Protein AF-A0A2G8RN08-F1 (afdb_monomer)

Radius of gyration: 40.52 Å; Cα contacts (8 Å, |Δi|>4): 72; chains: 1; bounding box: 94×125×98 Å

Mean predicted aligned error: 23.29 Å

Structure (mmCIF, N/CA/C/O backbone):
data_AF-A0A2G8RN08-F1
#
_entry.id   AF-A0A2G8RN08-F1
#
loop_
_atom_site.group_PDB
_atom_site.id
_atom_site.type_symbol
_atom_site.label_atom_id
_atom_site.label_alt_id
_atom_site.label_comp_id
_atom_site.label_asym_id
_atom_site.label_entity_id
_atom_site.label_seq_id
_atom_site.pdbx_PDB_ins_code
_atom_site.Cartn_x
_atom_site.Cartn_y
_atom_site.Cartn_z
_atom_site.occupancy
_atom_site.B_iso_or_equiv
_atom_site.auth_seq_id
_atom_site.auth_comp_id
_atom_site.auth_asym_id
_atom_site.auth_atom_id
_atom_site.pdbx_PDB_model_num
ATOM 1 N N . MET A 1 1 ? 20.471 59.115 17.472 1.00 42.19 1 MET A N 1
ATOM 2 C CA . MET A 1 1 ? 20.264 58.768 16.050 1.00 42.19 1 MET A CA 1
ATOM 3 C C . MET A 1 1 ? 20.848 57.385 15.821 1.00 42.19 1 MET A C 1
ATOM 5 O O . MET A 1 1 ? 22.058 57.252 15.730 1.00 42.19 1 MET A O 1
ATOM 9 N N . ALA A 1 2 ? 20.003 56.356 15.851 1.00 46.59 2 ALA A N 1
ATOM 10 C CA . ALA A 1 2 ? 20.397 54.998 15.498 1.00 46.59 2 ALA A CA 1
ATOM 11 C C . ALA A 1 2 ? 20.307 54.863 13.974 1.00 46.59 2 ALA A C 1
ATOM 13 O O . ALA A 1 2 ? 19.254 55.161 13.413 1.00 46.59 2 ALA A O 1
ATOM 14 N N . ASN A 1 3 ? 21.382 54.443 13.309 1.00 39.59 3 ASN A N 1
ATOM 15 C CA . ASN A 1 3 ? 21.299 54.002 11.921 1.00 39.59 3 ASN A CA 1
ATOM 16 C C . ASN A 1 3 ? 22.108 52.714 11.740 1.00 39.59 3 ASN A C 1
ATOM 18 O O . ASN A 1 3 ? 23.233 52.598 12.221 1.00 39.59 3 ASN A O 1
ATOM 22 N N . GLN A 1 4 ? 21.446 51.732 11.140 1.00 45.34 4 GLN A N 1
ATOM 23 C CA . GLN A 1 4 ? 21.811 50.319 11.085 1.00 45.34 4 GLN A CA 1
ATOM 24 C C . GLN A 1 4 ? 22.992 50.075 10.130 1.00 45.34 4 GLN A C 1
ATOM 26 O O . GLN A 1 4 ? 23.063 50.737 9.093 1.00 45.34 4 GLN A O 1
ATOM 31 N N . PRO A 1 5 ? 23.862 49.078 10.371 1.00 50.41 5 PRO A N 1
ATOM 32 C CA . PRO A 1 5 ? 24.680 48.526 9.304 1.00 50.41 5 PRO A CA 1
ATOM 33 C C . PRO A 1 5 ? 23.834 47.563 8.461 1.00 50.41 5 PRO A C 1
ATOM 35 O O . PRO A 1 5 ? 23.306 46.565 8.955 1.00 50.41 5 PRO A O 1
ATOM 38 N N . GLY A 1 6 ? 23.695 47.894 7.178 1.00 45.03 6 GLY A N 1
ATOM 39 C CA . GLY A 1 6 ? 23.038 47.062 6.180 1.00 45.03 6 GLY A CA 1
ATOM 40 C C . GLY A 1 6 ? 23.693 45.687 6.069 1.00 45.03 6 GLY A C 1
ATOM 41 O O . GLY A 1 6 ? 24.909 45.563 5.921 1.00 45.03 6 GLY A O 1
ATOM 42 N N . ALA A 1 7 ? 22.861 44.650 6.115 1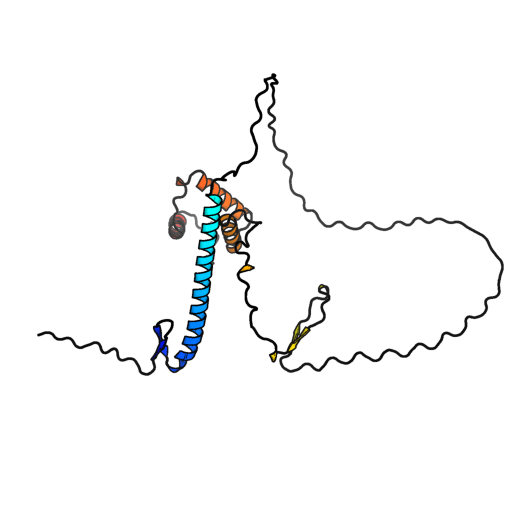.00 41.53 7 ALA A N 1
ATOM 43 C CA . ALA A 1 7 ? 23.238 43.286 5.790 1.00 41.53 7 ALA A CA 1
ATOM 44 C C . ALA A 1 7 ? 23.506 43.172 4.279 1.00 41.53 7 ALA A C 1
ATOM 46 O O . ALA A 1 7 ? 22.625 42.817 3.496 1.00 41.53 7 ALA A O 1
ATOM 47 N N . SER A 1 8 ? 24.736 43.480 3.866 1.00 46.12 8 SER A N 1
ATOM 48 C CA . SER A 1 8 ? 25.270 43.037 2.579 1.00 46.12 8 SER A CA 1
ATOM 49 C C . SER A 1 8 ? 25.430 41.522 2.628 1.00 46.12 8 SER A C 1
ATOM 51 O O . SER A 1 8 ? 26.376 40.996 3.211 1.00 46.12 8 SER A O 1
ATOM 53 N N . THR A 1 9 ? 24.483 40.812 2.022 1.00 52.16 9 THR A N 1
ATOM 54 C CA . THR A 1 9 ? 24.640 39.400 1.679 1.00 52.16 9 THR A CA 1
ATOM 55 C C . THR A 1 9 ? 25.731 39.305 0.615 1.00 52.16 9 THR A C 1
ATOM 57 O O . THR A 1 9 ? 25.503 39.552 -0.567 1.00 52.16 9 THR A O 1
ATOM 60 N N . ALA A 1 10 ? 26.957 39.013 1.049 1.00 49.69 10 ALA A N 1
ATOM 61 C CA . ALA A 1 10 ? 28.047 38.661 0.155 1.00 49.69 10 ALA A CA 1
ATOM 62 C C . ALA A 1 10 ? 27.650 37.375 -0.583 1.00 49.69 10 ALA A C 1
ATOM 64 O O . ALA A 1 10 ? 27.623 36.291 -0.007 1.00 49.69 10 ALA A O 1
ATOM 65 N N . VAL A 1 11 ? 27.256 37.513 -1.848 1.00 56.72 11 VAL A N 1
ATOM 66 C CA . VAL A 1 11 ? 27.014 36.378 -2.736 1.00 56.72 11 VAL A CA 1
ATOM 67 C C . VAL A 1 11 ? 28.386 35.839 -3.118 1.00 56.72 11 VAL A C 1
ATOM 69 O O . VAL A 1 11 ? 29.112 36.487 -3.872 1.00 56.72 11 VAL A O 1
ATOM 72 N N . ASP A 1 12 ? 28.763 34.686 -2.565 1.00 57.91 12 ASP A N 1
ATOM 73 C CA . ASP A 1 12 ? 29.991 33.987 -2.946 1.00 57.91 12 ASP A CA 1
ATOM 74 C C . ASP A 1 12 ? 30.069 33.861 -4.481 1.00 57.91 12 ASP A C 1
ATOM 76 O O . ASP A 1 12 ? 29.123 33.362 -5.103 1.00 57.91 12 ASP A O 1
ATOM 80 N N . PRO A 1 13 ? 31.181 34.267 -5.127 1.00 65.19 13 PRO A N 1
ATOM 81 C CA . PRO A 1 13 ? 31.290 34.320 -6.589 1.00 65.19 13 PRO A CA 1
ATOM 82 C C . PRO A 1 13 ? 31.187 32.940 -7.267 1.00 65.19 13 PRO A C 1
ATOM 84 O O . PRO A 1 13 ? 31.039 32.856 -8.491 1.00 65.19 13 PRO A O 1
ATOM 87 N N . GLU A 1 14 ? 31.232 31.856 -6.485 1.00 78.94 14 GLU A N 1
ATOM 88 C CA . GLU A 1 14 ? 31.099 30.472 -6.942 1.00 78.94 14 GLU A CA 1
ATOM 89 C C . GLU A 1 14 ? 29.642 29.972 -6.982 1.00 78.94 14 GLU A C 1
ATOM 91 O O . GLU A 1 14 ? 29.370 28.957 -7.625 1.00 78.94 14 GLU A O 1
ATOM 96 N N . MET A 1 15 ? 28.683 30.662 -6.357 1.00 82.12 15 MET A N 1
ATOM 97 C CA . MET A 1 15 ? 27.275 30.249 -6.326 1.00 82.12 15 MET A CA 1
ATOM 98 C C . MET A 1 15 ? 26.439 31.044 -7.338 1.00 82.12 15 MET A C 1
ATOM 100 O O . MET A 1 15 ? 26.660 32.225 -7.597 1.00 82.12 15 MET A O 1
ATOM 104 N N . ALA A 1 16 ? 25.472 30.378 -7.957 1.00 87.12 16 ALA A N 1
ATOM 105 C CA . ALA A 1 16 ? 24.508 30.959 -8.876 1.00 87.12 16 ALA A CA 1
ATOM 106 C C . ALA A 1 16 ? 23.105 30.435 -8.555 1.00 87.12 16 ALA A C 1
ATOM 108 O O . ALA A 1 16 ? 22.938 29.331 -8.038 1.00 87.12 16 ALA A O 1
ATOM 109 N N . GLN A 1 17 ? 22.081 31.233 -8.832 1.00 92.69 17 GLN A N 1
ATOM 110 C CA . GLN A 1 17 ? 20.705 30.886 -8.497 1.00 92.69 17 GLN A CA 1
ATOM 111 C C . GLN A 1 17 ? 20.003 30.216 -9.681 1.00 92.69 17 GLN A C 1
ATOM 113 O O . GLN A 1 17 ? 20.051 30.715 -10.800 1.00 92.69 17 GLN A O 1
ATOM 118 N N . CYS A 1 18 ? 19.322 29.097 -9.432 1.00 92.69 18 CYS A N 1
ATOM 119 C CA . CYS A 1 18 ? 18.515 28.407 -10.439 1.00 92.69 18 CYS A CA 1
ATOM 120 C C . CYS A 1 18 ? 17.227 29.180 -10.762 1.00 92.69 18 CYS A C 1
ATOM 122 O O . CYS A 1 18 ? 16.440 29.462 -9.858 1.00 92.69 18 CYS A O 1
ATOM 124 N N . GLY A 1 19 ? 16.945 29.429 -12.045 1.00 88.38 19 GLY A N 1
ATOM 125 C CA . GLY A 1 19 ? 15.728 30.137 -12.473 1.00 88.38 19 GLY A CA 1
ATOM 126 C C . GLY A 1 19 ? 14.406 29.384 -12.247 1.00 88.38 19 GLY A C 1
ATOM 127 O O . GLY A 1 19 ? 13.347 30.001 -12.261 1.00 88.38 19 GLY A O 1
ATOM 128 N N . VAL A 1 20 ? 14.449 28.064 -12.019 1.00 88.44 20 VAL A N 1
ATOM 129 C CA . VAL A 1 20 ? 13.246 27.219 -11.858 1.00 88.44 20 VAL A CA 1
ATOM 130 C C . VAL A 1 20 ? 12.857 27.049 -10.390 1.00 88.44 20 VAL A C 1
ATOM 132 O O . VAL A 1 20 ? 11.715 27.291 -10.026 1.00 88.44 20 VAL A O 1
ATOM 135 N N . CYS A 1 21 ? 13.800 26.655 -9.527 1.00 90.50 21 CYS A N 1
ATOM 136 C CA . CYS A 1 21 ? 13.517 26.386 -8.109 1.00 90.50 21 CYS A CA 1
ATOM 137 C C . CYS A 1 21 ? 14.111 27.419 -7.143 1.00 90.50 21 CYS A C 1
ATOM 139 O O . CYS A 1 21 ? 14.032 27.226 -5.932 1.00 90.50 21 CYS A O 1
ATOM 141 N N . ARG A 1 22 ? 14.748 28.481 -7.659 1.00 90.06 22 ARG A N 1
ATOM 142 C CA . ARG A 1 22 ? 15.362 29.587 -6.898 1.00 90.06 22 ARG A CA 1
ATOM 143 C C . ARG A 1 22 ? 16.423 29.185 -5.863 1.00 90.06 22 ARG A C 1
ATOM 145 O O . ARG A 1 22 ? 16.859 30.036 -5.090 1.00 90.06 22 ARG A O 1
ATOM 152 N N . ARG A 1 23 ? 16.885 27.930 -5.859 1.00 88.50 23 ARG A N 1
ATOM 153 C CA . ARG A 1 23 ? 17.970 27.457 -4.984 1.00 88.50 23 ARG A CA 1
ATOM 154 C C . ARG A 1 23 ? 19.331 27.958 -5.461 1.00 88.50 23 ARG A C 1
ATOM 156 O O . ARG A 1 23 ? 19.557 28.084 -6.666 1.00 88.50 23 ARG A O 1
ATOM 163 N N . GLN A 1 24 ? 20.230 28.212 -4.510 1.00 91.69 24 GLN A N 1
ATOM 164 C CA . GLN A 1 24 ? 21.634 28.497 -4.794 1.00 91.69 24 GLN A CA 1
ATOM 165 C C . GLN A 1 24 ? 22.371 27.194 -5.113 1.00 91.69 24 GLN A C 1
ATOM 167 O O . GLN A 1 24 ? 22.258 26.204 -4.392 1.00 91.69 24 GLN A O 1
ATOM 172 N N . VAL A 1 25 ? 23.102 27.191 -6.219 1.00 90.94 25 VAL A N 1
ATOM 173 C CA . VAL A 1 25 ? 23.837 26.042 -6.745 1.00 90.94 25 VAL A CA 1
ATOM 174 C C . VAL A 1 25 ? 25.183 26.519 -7.264 1.00 90.94 25 VAL A C 1
ATOM 176 O O . VAL A 1 25 ? 25.295 27.623 -7.788 1.00 90.94 25 VAL A O 1
ATOM 179 N N . LYS A 1 26 ? 26.219 25.687 -7.161 1.00 91.50 26 LYS A N 1
ATOM 180 C CA . LYS A 1 26 ? 27.545 26.043 -7.683 1.00 91.50 26 LYS A CA 1
ATOM 181 C C . LYS A 1 26 ? 27.461 26.394 -9.168 1.00 91.50 26 LYS A C 1
ATOM 183 O O . LYS A 1 26 ? 26.880 25.640 -9.949 1.00 91.50 26 LYS A O 1
ATOM 188 N N . ARG A 1 27 ? 28.099 27.491 -9.580 1.00 86.06 27 ARG A N 1
ATOM 189 C CA . ARG A 1 27 ? 28.053 28.044 -10.943 1.00 86.06 27 ARG A CA 1
ATOM 190 C C . ARG A 1 27 ? 28.502 27.022 -11.997 1.00 86.06 27 ARG A C 1
ATOM 192 O O . ARG A 1 27 ? 27.848 26.894 -13.026 1.00 86.06 27 ARG A O 1
ATOM 199 N N . LYS A 1 28 ? 29.525 26.203 -11.698 1.00 88.06 28 LYS A N 1
ATOM 200 C CA . LYS A 1 28 ? 29.966 25.070 -12.547 1.00 88.06 28 LYS A CA 1
ATOM 201 C C . LYS A 1 28 ? 28.883 23.999 -12.768 1.00 88.06 28 LYS A C 1
ATOM 203 O O . LYS A 1 28 ? 28.884 23.339 -13.799 1.00 88.06 28 LYS A O 1
ATOM 208 N N . GLY A 1 29 ? 27.971 23.816 -11.812 1.00 89.06 29 GLY A N 1
ATOM 209 C CA . GLY A 1 29 ? 26.897 22.818 -11.858 1.00 89.06 29 GLY A CA 1
ATOM 210 C C . GLY A 1 29 ? 25.527 23.375 -12.250 1.00 89.06 29 GLY A C 1
ATOM 211 O O . GLY A 1 29 ? 24.588 22.592 -12.400 1.00 89.06 29 GLY A O 1
ATOM 212 N N . LEU A 1 30 ? 25.397 24.696 -12.432 1.00 89.62 30 LEU A N 1
ATOM 213 C CA . LEU A 1 30 ? 24.110 25.365 -12.631 1.00 89.62 30 LEU A CA 1
ATOM 214 C C . LEU A 1 30 ? 23.367 24.834 -13.860 1.00 89.62 30 LEU A C 1
ATOM 216 O O . LEU A 1 30 ? 22.213 24.452 -13.737 1.00 89.62 30 LEU A O 1
ATOM 220 N N . ALA A 1 31 ? 24.029 24.710 -15.012 1.00 90.31 31 ALA A N 1
ATOM 221 C CA . ALA A 1 31 ? 23.384 24.236 -16.241 1.00 90.31 31 ALA A CA 1
ATOM 222 C C . ALA A 1 31 ? 22.868 22.786 -16.130 1.00 90.31 31 ALA A C 1
ATOM 224 O O . ALA A 1 31 ? 21.815 22.443 -16.667 1.00 90.31 31 ALA A O 1
ATOM 225 N N . SER A 1 32 ? 23.599 21.922 -15.416 1.00 92.38 32 SER A N 1
ATOM 226 C CA . SER A 1 32 ? 23.166 20.544 -15.153 1.00 92.38 32 SER A CA 1
ATOM 227 C C . SER A 1 32 ? 21.978 20.518 -14.189 1.00 92.38 32 SER A C 1
ATOM 229 O O . SER A 1 32 ? 20.965 19.865 -14.456 1.00 92.38 32 SER A O 1
ATOM 231 N N . HIS A 1 33 ? 22.062 21.307 -13.113 1.00 93.88 33 HIS A N 1
ATOM 232 C CA . HIS A 1 33 ? 20.966 21.487 -12.174 1.00 93.88 33 HIS A CA 1
ATOM 233 C C . HIS A 1 33 ? 19.716 22.039 -12.866 1.00 93.88 33 HIS A C 1
ATOM 235 O O . HIS A 1 33 ? 18.639 21.503 -12.653 1.00 93.88 33 HIS A O 1
ATOM 241 N N . GLU A 1 34 ? 19.828 23.058 -13.717 1.00 92.94 34 GLU A N 1
ATOM 242 C CA . GLU A 1 34 ? 18.694 23.660 -14.419 1.00 92.94 34 GLU A CA 1
ATOM 243 C C . GLU A 1 34 ? 17.996 22.668 -15.343 1.00 92.94 34 GLU A C 1
ATOM 245 O O . GLU A 1 34 ? 16.770 22.590 -15.322 1.00 92.94 34 GLU A O 1
ATOM 250 N N . ARG A 1 35 ? 18.748 21.855 -16.095 1.00 92.06 35 ARG A N 1
ATOM 251 C CA . ARG A 1 35 ? 18.165 20.785 -16.920 1.00 92.06 35 ARG A CA 1
ATOM 252 C C . ARG A 1 35 ? 17.406 19.765 -16.072 1.00 92.06 35 ARG A C 1
ATOM 254 O O . ARG A 1 35 ? 16.251 19.460 -16.365 1.00 92.06 35 ARG A O 1
ATOM 261 N N . ALA A 1 36 ? 18.019 19.279 -14.992 1.00 92.25 36 ALA A N 1
ATOM 262 C CA . ALA A 1 36 ? 17.374 18.333 -14.082 1.00 92.25 36 ALA A CA 1
ATOM 263 C C . ALA A 1 36 ? 16.156 18.948 -13.370 1.00 92.25 36 ALA A C 1
ATOM 265 O O . ALA A 1 36 ? 15.138 18.286 -13.183 1.00 92.25 36 ALA A O 1
ATOM 266 N N . CYS A 1 37 ? 16.244 20.224 -13.002 1.00 93.56 37 CYS A N 1
ATOM 267 C CA . CYS A 1 37 ? 15.197 20.966 -12.317 1.00 93.56 37 CYS A CA 1
ATOM 268 C C . CYS A 1 37 ? 14.002 21.227 -13.240 1.00 93.56 37 CYS A C 1
ATOM 270 O O . CYS A 1 37 ? 12.874 20.969 -12.838 1.00 93.56 37 CYS A O 1
ATOM 272 N N . ARG A 1 38 ? 14.234 21.629 -14.499 1.00 93.56 38 ARG A N 1
ATOM 273 C CA . ARG A 1 38 ? 13.175 21.744 -15.518 1.00 93.56 38 ARG A CA 1
ATOM 274 C C . ARG A 1 38 ? 12.482 20.411 -15.754 1.00 93.56 38 ARG A C 1
ATOM 276 O O . ARG A 1 38 ? 11.261 20.374 -15.800 1.00 93.56 38 ARG A O 1
ATOM 283 N N . LYS A 1 39 ? 13.244 19.316 -15.849 1.00 90.75 39 LYS A N 1
ATOM 284 C CA . LYS A 1 39 ? 12.671 17.975 -16.018 1.00 90.75 39 LYS A CA 1
ATOM 285 C C . LYS A 1 39 ? 11.792 17.580 -14.829 1.00 90.75 39 LYS A C 1
ATOM 287 O O . LYS A 1 39 ? 10.688 17.097 -15.033 1.00 90.75 39 LYS A O 1
ATOM 292 N N . ARG A 1 40 ? 12.248 17.823 -13.594 1.00 87.75 40 ARG A N 1
ATOM 293 C CA . ARG A 1 40 ? 11.441 17.578 -12.385 1.00 87.75 40 ARG A CA 1
ATOM 294 C C . ARG A 1 40 ? 10.185 18.449 -12.345 1.00 87.75 40 ARG A C 1
ATOM 296 O O . ARG A 1 40 ? 9.114 17.923 -12.085 1.00 87.75 40 ARG A O 1
ATOM 303 N N . ALA A 1 41 ? 10.306 19.737 -12.661 1.00 89.44 41 ALA A N 1
ATOM 304 C CA . ALA A 1 41 ? 9.174 20.658 -12.705 1.00 89.44 41 ALA A CA 1
ATOM 305 C C . ALA A 1 41 ? 8.150 20.282 -13.790 1.00 89.44 41 ALA A C 1
ATOM 307 O O . ALA A 1 41 ? 6.954 20.425 -13.564 1.00 89.44 41 ALA A O 1
ATOM 308 N N . ALA A 1 42 ? 8.598 19.775 -14.944 1.00 88.56 42 ALA A N 1
ATOM 309 C CA . ALA A 1 42 ? 7.712 19.262 -15.987 1.00 88.56 42 ALA A CA 1
ATOM 310 C C . ALA A 1 42 ? 6.924 18.040 -15.495 1.00 88.56 42 ALA A C 1
ATOM 312 O O . ALA A 1 42 ? 5.704 18.035 -15.586 1.00 88.56 42 ALA A O 1
ATOM 313 N N . VAL A 1 43 ? 7.601 17.068 -14.871 1.00 88.44 43 VAL A N 1
ATOM 314 C CA . VAL A 1 43 ? 6.943 15.885 -14.284 1.00 88.44 43 VAL A CA 1
ATOM 315 C C . VAL A 1 43 ? 5.934 16.280 -13.204 1.00 88.44 43 VAL A C 1
ATOM 317 O O . VAL A 1 43 ? 4.837 15.737 -13.161 1.00 88.44 43 VAL A O 1
ATOM 320 N N . GLU A 1 44 ? 6.279 17.237 -12.344 1.00 83.31 44 GLU A N 1
ATOM 321 C CA . GLU A 1 44 ? 5.382 17.727 -11.293 1.00 83.31 44 GLU A CA 1
ATOM 322 C C . GLU A 1 44 ? 4.170 18.475 -11.872 1.00 83.31 44 GLU A C 1
ATOM 324 O O . GLU A 1 44 ? 3.046 18.279 -11.415 1.00 83.31 44 GLU A O 1
ATOM 329 N N . ASN A 1 45 ? 4.369 19.276 -12.924 1.00 83.44 45 ASN A N 1
ATOM 330 C CA . ASN A 1 45 ? 3.282 19.943 -13.638 1.00 83.44 45 ASN A CA 1
ATOM 331 C C . ASN A 1 45 ? 2.351 18.936 -14.330 1.00 83.44 45 ASN A C 1
ATOM 333 O O . ASN A 1 45 ? 1.131 19.079 -14.254 1.00 83.44 45 ASN A O 1
ATOM 337 N N . ASP A 1 46 ? 2.913 17.907 -14.963 1.00 83.12 46 ASP A N 1
ATOM 338 C CA . ASP A 1 46 ? 2.151 16.848 -15.624 1.00 83.12 46 ASP A CA 1
ATOM 339 C C . ASP A 1 46 ? 1.372 16.006 -14.603 1.00 83.12 46 ASP A C 1
ATOM 341 O O . ASP A 1 46 ? 0.194 15.715 -14.812 1.00 83.12 46 ASP A O 1
ATOM 345 N N . ALA A 1 47 ? 1.973 15.700 -13.448 1.00 82.69 47 ALA A N 1
ATOM 346 C CA . ALA A 1 47 ? 1.285 15.046 -12.338 1.00 82.69 47 ALA A CA 1
ATOM 347 C C . ALA A 1 47 ? 0.134 15.909 -11.791 1.00 82.69 47 ALA A C 1
ATOM 349 O O . ALA A 1 47 ? -0.967 15.402 -11.578 1.00 82.69 47 ALA A O 1
ATOM 350 N N . ALA A 1 48 ? 0.346 17.218 -11.620 1.00 87.44 48 ALA A N 1
ATOM 351 C CA . ALA A 1 48 ? -0.699 18.138 -11.176 1.00 87.44 48 ALA A CA 1
ATOM 352 C C . ALA A 1 48 ? -1.864 18.216 -12.180 1.00 87.44 48 ALA A C 1
ATOM 354 O O . ALA A 1 48 ? -3.027 18.168 -11.780 1.00 87.44 48 ALA A O 1
ATOM 355 N N . LYS A 1 49 ? -1.570 18.258 -13.486 1.00 90.56 49 LYS A N 1
ATOM 356 C CA . LYS A 1 49 ? -2.593 18.193 -14.544 1.00 90.56 49 LYS A CA 1
ATOM 357 C C . LYS A 1 49 ? -3.379 16.886 -14.504 1.00 90.56 49 LYS A C 1
ATOM 359 O O . LYS A 1 49 ? -4.590 16.910 -14.703 1.00 90.56 49 LYS A O 1
ATOM 364 N N . LEU A 1 50 ? -2.716 15.761 -14.227 1.00 83.06 50 LEU A N 1
ATOM 365 C CA . LEU A 1 50 ? -3.370 14.457 -14.118 1.00 83.06 50 LEU A CA 1
ATOM 366 C C . LEU A 1 50 ? -4.360 14.417 -12.946 1.00 83.06 50 LEU A C 1
ATOM 368 O O . LEU A 1 50 ? -5.483 13.932 -13.097 1.00 83.06 50 LEU A O 1
ATOM 372 N N . VAL A 1 51 ? -3.969 14.967 -11.795 1.00 88.81 51 VAL A N 1
ATOM 373 C CA . VAL A 1 51 ? -4.841 15.077 -10.615 1.00 88.81 51 VAL A CA 1
ATOM 374 C C . VAL A 1 51 ? -6.047 15.972 -10.910 1.00 88.81 51 VAL A C 1
ATOM 376 O O . VAL A 1 51 ? -7.179 15.587 -10.610 1.00 88.81 51 VAL A O 1
ATOM 379 N N . GLU A 1 52 ? -5.834 17.127 -11.545 1.00 89.00 52 GLU A N 1
ATOM 380 C CA . GLU A 1 52 ? -6.919 18.052 -11.894 1.00 89.00 52 GLU A CA 1
ATOM 381 C C . GLU A 1 52 ? -7.894 17.438 -12.912 1.00 89.00 52 GLU A C 1
ATOM 383 O O . GLU A 1 52 ? -9.108 17.495 -12.721 1.00 89.00 52 GLU A O 1
ATOM 388 N N . ALA A 1 53 ? -7.385 16.760 -13.946 1.00 87.62 53 ALA A N 1
ATOM 389 C CA . ALA A 1 53 ? -8.215 16.053 -14.923 1.00 87.62 53 ALA A CA 1
ATOM 390 C C . ALA A 1 53 ? -9.059 14.946 -14.268 1.00 87.62 53 ALA A C 1
ATOM 392 O O . ALA A 1 53 ? -10.251 14.815 -14.556 1.00 87.62 53 ALA A O 1
ATOM 393 N N . THR A 1 54 ? -8.463 14.199 -13.333 1.00 88.75 54 THR A N 1
ATOM 394 C CA . THR A 1 54 ? -9.161 13.162 -12.558 1.00 88.75 54 THR A CA 1
ATOM 395 C C . THR A 1 54 ? -10.294 13.771 -11.728 1.00 88.75 54 THR A C 1
ATOM 397 O O . THR A 1 54 ? -11.412 13.250 -11.705 1.00 88.75 54 THR A O 1
ATOM 400 N N . ARG A 1 55 ? -10.042 14.914 -11.078 1.00 90.44 55 ARG A N 1
ATOM 401 C CA . ARG A 1 55 ? -11.052 15.638 -10.296 1.00 90.44 55 ARG A CA 1
ATOM 402 C C . ARG A 1 55 ? -12.194 16.157 -11.172 1.00 90.44 55 ARG A C 1
ATOM 404 O O . ARG A 1 55 ? -13.356 15.978 -10.806 1.00 90.44 55 ARG A O 1
ATOM 411 N N . ALA A 1 56 ? -11.879 16.756 -12.319 1.00 88.31 56 ALA A N 1
ATOM 412 C CA . ALA A 1 56 ? -12.872 17.274 -13.255 1.00 88.31 56 ALA A CA 1
ATOM 413 C C . ALA A 1 56 ? -13.785 16.157 -13.792 1.00 88.31 56 ALA A C 1
ATOM 415 O O . ALA A 1 56 ? -15.007 16.300 -13.795 1.00 88.31 56 ALA A O 1
ATOM 416 N N . GLN A 1 57 ? -13.225 15.001 -14.164 1.00 83.88 57 GLN A N 1
ATOM 417 C CA . GLN A 1 57 ? -14.024 13.856 -14.616 1.00 83.88 57 GLN A CA 1
ATOM 418 C C . GLN A 1 57 ? -14.894 13.262 -13.500 1.00 83.88 57 GLN A C 1
ATOM 420 O O . GLN A 1 57 ? -16.056 12.922 -13.737 1.00 83.88 57 GLN A O 1
ATOM 425 N N . ALA A 1 58 ? -14.379 13.184 -12.269 1.00 88.50 58 ALA A N 1
ATOM 426 C CA . ALA A 1 58 ? -15.177 12.761 -11.120 1.00 88.50 58 ALA A CA 1
ATOM 427 C C . ALA A 1 58 ? -16.365 13.707 -10.867 1.00 88.50 58 ALA A C 1
ATOM 429 O O . ALA A 1 58 ? -17.446 13.243 -10.499 1.00 88.50 58 ALA A O 1
ATOM 430 N N . GLN A 1 59 ? -16.194 15.015 -11.095 1.00 88.88 59 GLN A N 1
ATOM 431 C CA . GLN A 1 59 ? -17.279 15.992 -11.007 1.00 88.88 59 GLN A CA 1
ATOM 432 C C . GLN A 1 59 ? -18.331 15.780 -12.104 1.00 88.88 59 GLN A C 1
ATOM 434 O O . GLN A 1 59 ? -19.508 15.660 -11.773 1.00 88.88 59 GLN A O 1
ATOM 439 N N . VAL A 1 60 ? -17.925 15.617 -13.369 1.00 89.69 60 VAL A N 1
ATOM 440 C CA . VAL A 1 60 ? -18.854 15.311 -14.478 1.00 89.69 60 VAL A CA 1
ATOM 441 C C . VAL A 1 60 ? -19.664 14.045 -14.187 1.00 89.69 60 VAL A C 1
ATOM 443 O O . VAL A 1 60 ? -20.877 14.015 -14.386 1.00 89.69 60 VAL A O 1
ATOM 446 N N . ARG A 1 61 ? -19.024 13.001 -13.647 1.00 86.19 61 ARG A N 1
ATOM 447 C CA . ARG A 1 61 ? -19.705 11.753 -13.271 1.00 86.19 61 ARG A CA 1
ATOM 448 C C . ARG A 1 61 ? -20.708 11.955 -12.130 1.00 86.19 61 ARG A C 1
ATOM 450 O O . ARG A 1 61 ? -21.787 11.368 -12.166 1.00 86.19 61 ARG A O 1
ATOM 457 N N . ARG A 1 62 ? -20.382 12.787 -11.133 1.00 86.56 62 ARG A N 1
ATOM 458 C CA . ARG A 1 62 ? -21.316 13.155 -10.052 1.00 86.56 62 ARG A CA 1
ATOM 459 C C . ARG A 1 62 ? -22.509 13.947 -10.584 1.00 86.56 62 ARG A C 1
ATOM 461 O O . ARG A 1 62 ? -23.634 13.647 -10.205 1.00 86.56 62 ARG A O 1
ATOM 468 N N . GLU A 1 63 ? -22.279 14.903 -11.479 1.00 83.81 63 GLU A N 1
ATOM 469 C CA . GLU A 1 63 ? -23.336 15.703 -12.108 1.00 83.81 63 GLU A CA 1
ATOM 470 C C . GLU A 1 63 ? -24.242 14.848 -13.007 1.00 83.81 63 GLU A C 1
ATOM 472 O O . GLU A 1 63 ? -25.460 14.992 -12.956 1.00 83.81 63 GLU A O 1
ATOM 477 N N . ALA A 1 64 ? -23.683 13.896 -13.760 1.00 80.44 64 ALA A N 1
ATOM 478 C CA . ALA A 1 64 ? -24.458 12.943 -14.557 1.00 80.44 64 ALA A CA 1
ATOM 479 C C . ALA A 1 64 ? -25.337 12.023 -13.689 1.00 80.44 64 ALA A C 1
ATOM 481 O O . ALA A 1 64 ? -26.459 11.707 -14.072 1.00 80.44 64 ALA A O 1
ATOM 482 N N . MET A 1 65 ? -24.856 11.620 -12.507 1.00 79.50 65 MET A N 1
ATOM 483 C CA . MET A 1 65 ? -25.644 10.838 -11.544 1.00 79.50 65 MET A CA 1
ATOM 484 C C . MET A 1 65 ? -26.690 11.673 -10.787 1.00 79.50 65 MET A C 1
ATOM 486 O O . MET A 1 65 ? -27.667 11.111 -10.298 1.00 79.50 65 MET A O 1
ATOM 490 N N . ALA A 1 66 ? -26.495 12.991 -10.670 1.00 77.44 66 ALA A N 1
ATOM 491 C CA . ALA A 1 66 ? -27.392 13.895 -9.947 1.00 77.44 66 ALA A CA 1
ATOM 492 C C . ALA A 1 66 ? -28.515 14.490 -10.817 1.00 77.44 66 ALA A C 1
ATOM 494 O O . ALA A 1 66 ? -29.433 15.109 -10.278 1.00 77.44 66 ALA A O 1
ATOM 495 N N . GLN A 1 67 ? -28.473 14.319 -12.143 1.00 66.25 67 GLN A N 1
ATOM 496 C CA . GLN A 1 67 ? -29.557 14.764 -13.017 1.00 66.25 67 GLN A CA 1
ATOM 497 C C . GLN A 1 67 ? -30.771 13.827 -12.884 1.00 66.25 67 GLN A C 1
ATOM 499 O O . GLN A 1 67 ? -30.651 12.630 -13.159 1.00 66.25 67 GLN A O 1
ATOM 504 N N . PRO A 1 68 ? -31.958 14.332 -12.491 1.00 56.28 68 PRO A N 1
ATOM 505 C CA . PRO A 1 68 ? -33.174 13.539 -12.557 1.00 56.28 68 PRO A CA 1
ATOM 506 C C . PRO A 1 68 ? -33.469 13.236 -14.025 1.00 56.28 68 PRO A C 1
ATOM 508 O O . PRO A 1 68 ? -33.397 14.130 -14.871 1.00 56.28 68 PRO A O 1
ATOM 511 N N . ALA A 1 69 ? -33.804 11.980 -14.324 1.00 53.12 69 ALA A N 1
ATOM 512 C CA . ALA A 1 69 ? -34.257 11.562 -15.641 1.00 53.12 69 ALA A CA 1
ATOM 513 C C . ALA A 1 69 ? -35.461 12.424 -16.052 1.00 53.12 69 ALA A C 1
ATOM 515 O O . ALA A 1 69 ? -36.600 12.160 -15.665 1.00 53.12 69 ALA A O 1
ATOM 516 N N . SER A 1 70 ? -35.211 13.479 -16.825 1.00 49.53 70 SER A N 1
ATOM 517 C CA . SER A 1 70 ? -36.256 14.191 -17.539 1.00 49.53 70 SER A CA 1
ATOM 518 C C . SER A 1 70 ? -36.701 13.267 -18.662 1.00 49.53 70 SER A C 1
ATOM 520 O O . SER A 1 70 ? -36.165 13.258 -19.767 1.00 49.53 70 SER A O 1
ATOM 522 N N . VAL A 1 71 ? -37.671 12.418 -18.317 1.00 47.56 71 VAL A N 1
ATOM 523 C CA . VAL A 1 71 ? -38.496 11.656 -19.248 1.00 47.56 71 VAL A CA 1
ATOM 524 C C . VAL A 1 71 ? -39.080 12.659 -20.235 1.00 47.56 71 VAL A C 1
ATOM 526 O O . VAL A 1 71 ? -40.058 13.350 -19.956 1.00 47.56 71 VAL A O 1
ATOM 529 N N . THR A 1 72 ? -38.439 12.780 -21.391 1.00 45.62 72 THR A N 1
ATOM 530 C CA . THR A 1 72 ? -39.022 13.437 -22.552 1.00 45.62 72 THR A CA 1
ATOM 531 C C . THR A 1 72 ? -40.046 12.459 -23.107 1.00 45.62 72 THR A C 1
ATOM 533 O O . THR A 1 72 ? -39.721 11.349 -23.525 1.00 45.62 72 THR A O 1
ATOM 536 N N . GLY A 1 73 ? -41.314 12.836 -22.961 1.00 43.53 73 GLY A N 1
ATOM 537 C CA . GLY A 1 73 ? -42.456 11.992 -23.257 1.00 43.53 73 GLY A CA 1
ATOM 538 C C . GLY A 1 73 ? -42.632 11.685 -24.740 1.00 43.53 73 GLY A C 1
ATOM 539 O O . GLY A 1 73 ? -42.236 12.456 -25.608 1.00 43.53 73 GLY A O 1
ATOM 540 N N . ASN A 1 74 ? -43.290 10.555 -24.995 1.00 47.06 74 ASN A N 1
ATOM 541 C CA . ASN A 1 74 ? -44.391 10.445 -25.952 1.00 47.06 74 ASN A CA 1
ATOM 542 C C . ASN A 1 74 ? -45.002 9.043 -25.867 1.00 47.06 74 ASN A C 1
ATOM 544 O O . ASN A 1 74 ? -44.689 8.172 -26.672 1.00 47.06 74 ASN A O 1
ATOM 548 N N . ILE A 1 75 ? -45.901 8.822 -24.905 1.00 39.34 75 ILE A N 1
ATOM 549 C CA . ILE A 1 75 ? -46.921 7.774 -25.026 1.00 39.34 75 ILE A CA 1
ATOM 550 C C . ILE A 1 75 ? -48.241 8.376 -24.546 1.00 39.34 75 ILE A C 1
ATOM 552 O O . ILE A 1 75 ? -48.393 8.750 -23.385 1.00 39.34 75 ILE A O 1
ATOM 556 N N . ALA A 1 76 ? -49.168 8.527 -25.490 1.00 40.03 76 ALA A N 1
ATOM 557 C CA . ALA A 1 76 ? -50.513 9.038 -25.273 1.00 40.03 76 ALA A CA 1
ATOM 558 C C . ALA A 1 76 ? -51.301 8.167 -24.273 1.00 40.03 76 ALA A C 1
ATOM 560 O O . ALA A 1 76 ? -51.153 6.942 -24.289 1.00 40.03 76 ALA A O 1
ATOM 561 N N . PRO A 1 77 ? -52.194 8.743 -23.449 1.00 44.78 77 PRO A N 1
ATOM 562 C CA . PRO A 1 77 ? -53.071 7.953 -22.603 1.00 44.78 77 PRO A CA 1
ATOM 563 C C . PRO A 1 77 ? -54.289 7.482 -23.414 1.00 44.78 77 PRO A C 1
ATOM 565 O O . PRO A 1 77 ? -54.957 8.278 -24.076 1.00 44.78 77 PRO A O 1
ATOM 568 N N . ARG A 1 78 ? -54.621 6.189 -23.335 1.00 35.00 78 ARG A N 1
ATOM 569 C CA . ARG A 1 78 ? -55.958 5.678 -23.685 1.00 35.00 78 ARG A CA 1
ATOM 570 C C . ARG A 1 78 ? -56.600 4.975 -22.485 1.00 35.00 78 ARG A C 1
ATOM 572 O O . ARG A 1 78 ? -55.879 4.492 -21.615 1.00 35.00 78 ARG A O 1
ATOM 579 N N . PRO A 1 79 ? -57.943 4.988 -22.400 1.00 43.56 79 PRO A N 1
ATOM 580 C CA . PRO A 1 79 ? -58.628 5.067 -21.119 1.00 43.56 79 PRO A CA 1
ATOM 581 C C . PRO A 1 79 ? -59.132 3.725 -20.571 1.00 43.56 79 PRO A C 1
ATOM 583 O O . PRO A 1 79 ? -59.399 2.778 -21.306 1.00 43.56 79 PRO A O 1
ATOM 586 N N . LEU A 1 80 ? -59.279 3.749 -19.243 1.00 45.28 80 LEU A N 1
ATOM 587 C CA . LEU A 1 80 ? -60.161 3.009 -18.332 1.00 45.28 80 LEU A CA 1
ATOM 588 C C . LEU A 1 80 ? -61.124 1.967 -18.933 1.00 45.28 80 LEU A C 1
ATOM 590 O O . LEU A 1 80 ? -62.069 2.300 -19.644 1.00 45.28 80 LEU A O 1
ATOM 594 N N . GLY A 1 81 ? -60.970 0.726 -18.461 1.00 32.97 81 GLY A N 1
ATOM 595 C CA . GLY A 1 81 ? -61.948 -0.354 -18.581 1.00 32.97 81 GLY A CA 1
ATOM 596 C C . GLY A 1 81 ? -61.788 -1.396 -17.466 1.00 32.97 81 GLY A C 1
ATOM 597 O O . GLY A 1 81 ? -61.039 -2.341 -17.639 1.00 32.97 81 GLY A O 1
ATOM 598 N N . ALA A 1 82 ? -62.483 -1.149 -16.347 1.00 37.59 82 ALA A N 1
ATOM 599 C CA . ALA A 1 82 ? -63.120 -2.046 -15.359 1.00 37.59 82 ALA A CA 1
ATOM 600 C C . ALA A 1 82 ? -62.458 -3.367 -14.837 1.00 37.59 82 ALA A C 1
ATOM 602 O O . ALA A 1 82 ? -61.648 -4.001 -15.503 1.00 37.59 82 ALA A O 1
ATOM 603 N N . PRO A 1 83 ? -62.836 -3.822 -13.616 1.00 54.31 83 PRO A N 1
ATOM 604 C CA . PRO A 1 83 ? -62.037 -4.718 -12.773 1.00 54.31 83 PRO A CA 1
ATOM 605 C C . PRO A 1 83 ? -62.512 -6.184 -12.767 1.00 54.31 83 PRO A C 1
ATOM 607 O O . PRO A 1 83 ? -63.693 -6.465 -12.963 1.00 54.31 83 PRO A O 1
ATOM 610 N N . ARG A 1 84 ? -61.617 -7.124 -12.422 1.00 34.69 84 ARG A N 1
ATOM 611 C CA . ARG A 1 84 ? -61.961 -8.474 -11.917 1.00 34.69 84 ARG A CA 1
ATOM 612 C C . ARG A 1 84 ? -60.763 -9.091 -11.172 1.00 34.69 84 ARG A C 1
ATOM 614 O O . ARG A 1 84 ? -59.704 -9.265 -11.752 1.00 34.69 84 ARG A O 1
ATOM 621 N N . LEU A 1 85 ? -60.825 -9.128 -9.839 1.00 33.06 85 LEU A N 1
ATOM 622 C CA . LEU A 1 85 ? -61.112 -10.286 -8.964 1.00 33.06 85 LEU A CA 1
ATOM 623 C C . LEU A 1 85 ? -59.957 -11.296 -8.760 1.00 33.06 85 LEU A C 1
ATOM 625 O O . LEU A 1 85 ? -59.673 -12.114 -9.621 1.00 33.06 85 LEU A O 1
ATOM 629 N N . LEU A 1 86 ? -59.421 -11.251 -7.530 1.00 38.94 86 LEU A N 1
ATOM 630 C CA . LEU A 1 86 ? -59.056 -12.347 -6.608 1.00 38.94 86 LEU A CA 1
ATOM 631 C C . LEU A 1 86 ? -58.154 -13.514 -7.069 1.00 38.94 86 LEU A C 1
ATOM 633 O O . LEU A 1 86 ? -58.588 -14.395 -7.803 1.00 38.94 86 LEU A O 1
ATOM 637 N N . SER A 1 87 ? -56.987 -13.626 -6.418 1.00 35.88 87 SER A N 1
ATOM 638 C CA . SER A 1 87 ? -56.433 -14.830 -5.736 1.00 35.88 87 SER A CA 1
ATOM 639 C C . SER A 1 87 ? -55.091 -14.417 -5.109 1.00 35.88 87 SER A C 1
ATOM 641 O O . SER A 1 87 ? -54.223 -13.940 -5.824 1.00 35.88 87 SER A O 1
ATOM 643 N N . ARG A 1 88 ? -54.881 -14.294 -3.791 1.00 36.06 88 ARG A N 1
ATOM 644 C CA . ARG A 1 88 ? -54.997 -15.202 -2.629 1.00 36.06 88 ARG A CA 1
ATOM 645 C C . ARG A 1 88 ? -54.025 -16.395 -2.649 1.00 36.06 88 ARG A C 1
ATOM 647 O O . ARG A 1 88 ? -54.284 -17.392 -3.306 1.00 36.06 88 ARG A O 1
ATOM 654 N N . GLY A 1 89 ? -53.027 -16.283 -1.761 1.00 31.39 89 GLY A N 1
ATOM 655 C CA . GLY A 1 89 ? -52.226 -17.354 -1.149 1.00 31.39 89 GLY A CA 1
ATOM 656 C C . GLY A 1 89 ? -50.957 -17.705 -1.924 1.00 31.39 89 GLY A C 1
ATOM 657 O O . GLY A 1 89 ? -50.950 -17.657 -3.140 1.00 31.39 89 GLY A O 1
ATOM 658 N N . SER A 1 90 ? -49.847 -18.113 -1.324 1.00 36.84 90 SER A N 1
ATOM 659 C CA . SER A 1 90 ? -49.399 -18.279 0.063 1.00 36.84 90 SER A CA 1
ATOM 660 C C . SER A 1 90 ? -47.988 -18.874 -0.060 1.00 36.84 90 SER A C 1
ATOM 662 O O . SER A 1 90 ? -47.731 -19.588 -1.026 1.00 36.84 90 SER A O 1
ATOM 664 N N . GLY A 1 91 ? -47.132 -18.710 0.949 1.00 31.33 91 GLY A N 1
ATOM 665 C CA . GLY A 1 91 ? -46.170 -19.774 1.263 1.00 31.33 91 GLY A CA 1
ATOM 666 C C . GLY A 1 91 ? -44.699 -19.391 1.299 1.00 31.33 91 GLY A C 1
ATOM 667 O O . GLY A 1 91 ? -44.001 -19.389 0.295 1.00 31.33 91 GLY A O 1
ATOM 668 N N . PHE A 1 92 ? -44.257 -19.161 2.528 1.00 34.94 92 PHE A N 1
ATOM 669 C CA . PHE A 1 92 ? -42.898 -19.247 3.040 1.00 34.94 92 PHE A CA 1
ATOM 670 C C . PHE A 1 92 ? -42.166 -20.544 2.656 1.00 34.94 92 PHE A C 1
ATOM 672 O O . PHE A 1 92 ? -42.783 -21.599 2.526 1.00 34.94 92 PHE A O 1
ATOM 679 N N . GLY A 1 93 ? -40.832 -20.476 2.635 1.00 30.80 93 GLY A N 1
ATOM 680 C CA . GLY A 1 93 ? -39.955 -21.646 2.620 1.00 30.80 93 GLY A CA 1
ATOM 681 C C . GLY A 1 93 ? -38.506 -21.297 2.963 1.00 30.80 93 GLY A C 1
ATOM 682 O O . GLY A 1 93 ? -37.675 -21.163 2.073 1.00 30.80 93 GLY A O 1
ATOM 683 N N . SER A 1 94 ? -38.214 -21.148 4.258 1.00 35.25 94 SER A N 1
ATOM 684 C CA . SER A 1 94 ? -36.858 -21.251 4.821 1.00 35.25 94 SER A CA 1
ATOM 685 C C . SER A 1 94 ? -36.427 -22.717 4.920 1.00 35.25 94 SER A C 1
ATOM 687 O O . SER A 1 94 ? -37.220 -23.527 5.389 1.00 35.25 94 SER A O 1
ATOM 689 N N . ALA A 1 95 ? -35.166 -23.017 4.585 1.00 32.91 95 ALA A N 1
ATOM 690 C CA . ALA A 1 95 ? -34.253 -23.978 5.244 1.00 32.91 95 ALA A CA 1
ATOM 691 C C . ALA A 1 95 ? -32.978 -24.094 4.377 1.00 32.91 95 ALA A C 1
ATOM 693 O O . ALA A 1 95 ? -33.061 -24.391 3.193 1.00 32.91 95 ALA A O 1
ATOM 694 N N . SER A 1 96 ? -31.815 -23.622 4.827 1.00 32.88 96 SER A N 1
ATOM 695 C CA . SER A 1 96 ? -30.856 -24.259 5.750 1.00 32.88 96 SER A CA 1
ATOM 696 C C . SER A 1 96 ? -29.967 -25.354 5.140 1.00 32.88 96 SER A C 1
ATOM 698 O O . SER A 1 96 ? -30.406 -26.462 4.876 1.00 32.88 96 SER A O 1
ATOM 700 N N . ILE A 1 97 ? -28.681 -24.989 5.040 1.00 37.88 97 ILE A N 1
ATOM 701 C CA . ILE A 1 97 ? -27.467 -25.727 5.435 1.00 37.88 97 ILE A CA 1
ATOM 702 C C . ILE A 1 97 ? -27.308 -27.166 4.922 1.00 37.88 97 ILE A C 1
ATOM 704 O O . ILE A 1 97 ? -27.826 -28.102 5.516 1.00 37.88 97 ILE A O 1
ATOM 708 N N . HIS A 1 98 ? -26.362 -27.349 3.993 1.00 34.59 98 HIS A N 1
ATOM 709 C CA . HIS A 1 98 ? -25.465 -28.505 4.027 1.00 34.59 98 HIS A CA 1
ATOM 710 C C . HIS A 1 98 ? -24.005 -28.084 3.815 1.00 34.59 98 HIS A C 1
ATOM 712 O O . HIS A 1 98 ? -23.659 -27.296 2.941 1.00 34.59 98 HIS A O 1
ATOM 718 N N . ARG A 1 99 ? -23.175 -28.628 4.703 1.00 30.69 99 ARG A N 1
ATOM 719 C CA . ARG A 1 99 ? -21.730 -28.494 4.871 1.00 30.69 99 ARG A CA 1
ATOM 720 C C . ARG A 1 99 ? -21.052 -29.708 4.227 1.00 30.69 99 ARG A C 1
ATOM 722 O O . ARG A 1 99 ? -21.432 -30.821 4.568 1.00 30.69 99 ARG A O 1
ATOM 729 N N . ALA A 1 100 ? -20.029 -29.499 3.402 1.00 31.55 100 ALA A N 1
ATOM 730 C CA . ALA A 1 100 ? -18.937 -30.447 3.111 1.00 31.55 100 ALA A CA 1
ATOM 731 C C . ALA A 1 100 ? -17.853 -29.663 2.339 1.00 31.55 100 ALA A C 1
ATOM 733 O O . ALA A 1 100 ? -18.159 -29.049 1.326 1.00 31.55 100 ALA A O 1
ATOM 734 N N . ALA A 1 101 ? -16.692 -29.372 2.928 1.00 30.66 101 ALA A N 1
ATOM 735 C CA . ALA A 1 101 ? -15.518 -30.240 3.084 1.00 30.66 101 ALA A CA 1
ATOM 736 C C . ALA A 1 101 ? -14.730 -30.442 1.770 1.00 30.66 101 ALA A C 1
ATOM 738 O O . ALA A 1 101 ? -15.252 -30.901 0.761 1.00 30.66 101 ALA A O 1
ATOM 739 N N . SER A 1 102 ? -13.459 -30.050 1.849 1.00 37.53 102 SER A N 1
ATOM 740 C CA . SER A 1 102 ? -12.413 -29.969 0.831 1.00 37.53 102 SER A CA 1
ATOM 741 C C . SER A 1 102 ? -12.146 -31.257 0.049 1.00 37.53 102 SER A C 1
ATOM 743 O O . SER A 1 102 ? -12.129 -32.332 0.638 1.00 37.53 102 SER A O 1
ATOM 745 N N . ALA A 1 103 ? -11.751 -31.126 -1.223 1.00 34.31 103 ALA A N 1
ATOM 746 C CA . ALA A 1 103 ? -10.782 -32.028 -1.857 1.00 34.31 103 ALA A CA 1
ATOM 747 C C . ALA A 1 103 ? -10.196 -31.410 -3.140 1.00 34.31 103 ALA A C 1
ATOM 749 O O . ALA A 1 103 ? -10.920 -31.015 -4.050 1.00 34.31 103 ALA A O 1
ATOM 750 N N . SER A 1 104 ? -8.864 -31.352 -3.192 1.00 35.56 104 SER A N 1
ATOM 751 C CA . SER A 1 104 ? -8.040 -31.017 -4.353 1.00 35.56 104 SER A CA 1
ATOM 752 C C . SER A 1 104 ? -8.408 -31.836 -5.593 1.00 35.56 104 SER A C 1
ATOM 754 O O . SER A 1 104 ? -8.506 -33.059 -5.513 1.00 35.56 104 SER A O 1
ATOM 756 N N . GLN A 1 105 ? -8.490 -31.193 -6.759 1.00 39.97 105 GLN A N 1
ATOM 757 C CA . GLN A 1 105 ? -8.544 -31.897 -8.041 1.00 39.97 105 GLN A CA 1
ATOM 758 C C . GLN A 1 105 ? -7.178 -31.846 -8.729 1.00 39.97 105 GLN A C 1
ATOM 760 O O . GLN A 1 105 ? -6.696 -30.795 -9.148 1.00 39.97 105 GLN A O 1
ATOM 765 N N . ARG A 1 106 ? -6.553 -33.027 -8.791 1.00 37.75 106 ARG A N 1
ATOM 766 C CA . ARG A 1 106 ? -5.406 -33.361 -9.636 1.00 37.75 106 ARG A CA 1
ATOM 767 C C . ARG A 1 106 ? -5.898 -33.732 -11.043 1.00 37.75 106 ARG A C 1
ATOM 769 O O . ARG A 1 106 ? -6.913 -34.401 -11.184 1.00 37.75 106 ARG A O 1
ATOM 776 N N . ILE A 1 107 ? -5.127 -33.274 -12.028 1.00 42.59 107 ILE A N 1
ATOM 777 C CA . ILE A 1 107 ? -4.835 -33.793 -13.381 1.00 42.59 107 ILE A CA 1
ATOM 778 C C . ILE A 1 107 ? -5.618 -35.055 -13.825 1.00 42.59 107 ILE A C 1
ATOM 780 O O . ILE A 1 107 ? -5.494 -36.089 -13.170 1.00 42.59 107 ILE A O 1
ATOM 784 N N . PRO A 1 108 ? -6.300 -35.044 -14.990 1.00 41.91 108 PRO A N 1
ATOM 785 C CA . PRO A 1 108 ? -6.799 -36.265 -15.615 1.00 41.91 108 PRO A CA 1
ATOM 786 C C . PRO A 1 108 ? -5.735 -36.930 -16.508 1.00 41.91 108 PRO A C 1
ATOM 788 O O . PRO A 1 108 ? -5.248 -36.337 -17.474 1.00 41.91 108 PRO A O 1
ATOM 791 N N . GLU A 1 109 ? -5.403 -38.182 -16.184 1.00 33.00 109 GLU A N 1
ATOM 792 C CA . GLU A 1 109 ? -4.638 -39.102 -17.031 1.00 33.00 109 GLU A CA 1
ATOM 793 C C . GLU A 1 109 ? -5.486 -39.698 -18.168 1.00 33.00 109 GLU A C 1
ATOM 795 O O . GLU A 1 109 ? -6.704 -39.861 -18.081 1.00 33.00 109 GLU A O 1
ATOM 800 N N . ARG A 1 110 ? -4.786 -40.031 -19.254 1.00 44.41 110 ARG A N 1
ATOM 801 C CA . ARG A 1 110 ? -5.273 -40.572 -20.528 1.00 44.41 110 ARG A CA 1
ATOM 802 C C . ARG A 1 110 ? -5.424 -42.104 -20.458 1.00 44.41 110 ARG A C 1
ATOM 804 O O . ARG A 1 110 ? -4.474 -42.755 -20.031 1.00 44.41 110 ARG A O 1
ATOM 811 N N . PRO A 1 111 ? -6.524 -42.709 -20.945 1.00 50.78 111 PRO A N 1
ATOM 812 C CA . PRO A 1 111 ? -6.644 -44.166 -21.016 1.00 50.78 111 PRO A CA 1
ATOM 813 C C . PRO A 1 111 ? -6.014 -44.769 -22.297 1.00 50.78 111 PRO A C 1
ATOM 815 O O . PRO A 1 111 ? -5.957 -44.092 -23.331 1.00 50.78 111 PRO A O 1
ATOM 818 N N . PRO A 1 112 ? -5.539 -46.035 -22.247 1.00 45.81 112 PRO A N 1
ATOM 819 C CA . PRO A 1 112 ? -4.811 -46.697 -23.330 1.00 45.81 112 PRO A CA 1
ATOM 820 C C . PRO A 1 112 ? -5.711 -47.407 -24.356 1.00 45.81 112 PRO A C 1
ATOM 822 O O . PRO A 1 112 ? -6.853 -47.778 -24.087 1.00 45.81 112 PRO A O 1
ATOM 825 N N . ALA A 1 113 ? -5.137 -47.610 -25.543 1.00 37.66 113 ALA A N 1
ATOM 826 C CA . ALA A 1 113 ? -5.727 -48.280 -26.695 1.00 37.66 113 ALA A CA 1
ATOM 827 C C . ALA A 1 113 ? -5.917 -49.791 -26.469 1.00 37.66 113 ALA A C 1
ATOM 829 O O . ALA A 1 113 ? -4.991 -50.481 -26.044 1.00 37.66 113 ALA A O 1
ATOM 830 N N . ALA A 1 114 ? -7.093 -50.303 -26.838 1.00 37.12 114 ALA A N 1
ATOM 831 C CA . ALA A 1 114 ? -7.373 -51.729 -26.941 1.00 37.12 114 ALA A CA 1
ATOM 832 C C . ALA A 1 114 ? -7.638 -52.109 -28.403 1.00 37.12 114 ALA A C 1
ATOM 834 O O . ALA A 1 114 ? -8.463 -51.509 -29.092 1.00 37.12 114 ALA A O 1
ATOM 835 N N . ALA A 1 115 ? -6.896 -53.118 -28.848 1.00 40.56 115 ALA A N 1
ATOM 836 C CA . ALA A 1 115 ? -7.012 -53.779 -30.132 1.00 40.56 115 ALA A CA 1
ATOM 837 C C . ALA A 1 115 ? -8.334 -54.550 -30.261 1.00 40.56 115 ALA A C 1
ATOM 839 O O . ALA A 1 115 ? -8.801 -55.170 -29.309 1.00 40.56 115 ALA A O 1
ATOM 840 N N . THR A 1 116 ? -8.886 -54.601 -31.470 1.00 38.97 116 THR A N 1
ATOM 841 C CA . THR A 1 116 ? -9.784 -55.682 -31.897 1.00 38.97 116 THR A CA 1
ATOM 842 C C . THR A 1 116 ? -9.567 -55.929 -33.383 1.00 38.97 116 THR A C 1
ATOM 844 O O . THR A 1 116 ? -9.722 -55.036 -34.212 1.00 38.97 116 THR A O 1
ATOM 847 N N . GLY A 1 117 ? -9.128 -57.146 -33.700 1.00 34.03 117 GLY A N 1
ATOM 848 C CA . GLY A 1 117 ? -8.931 -57.616 -35.063 1.00 34.03 117 GLY A CA 1
ATOM 849 C C . GLY A 1 117 ? -10.233 -58.036 -35.738 1.00 34.03 117 GLY A C 1
ATOM 850 O O . GLY A 1 117 ? -11.272 -58.205 -35.098 1.00 34.03 117 GLY A O 1
ATOM 851 N N . ARG A 1 118 ? -10.147 -58.269 -37.049 1.00 40.84 118 ARG A N 1
ATOM 852 C CA . ARG A 1 118 ? -11.136 -59.051 -37.794 1.00 40.84 118 ARG A CA 1
ATOM 853 C C . ARG A 1 118 ? -10.507 -59.657 -39.060 1.00 40.84 118 ARG A C 1
ATOM 855 O O . ARG A 1 118 ? -9.824 -58.925 -39.773 1.00 40.84 118 ARG A O 1
ATOM 862 N N . PRO A 1 119 ? -10.716 -60.960 -39.337 1.00 44.53 119 PRO A N 1
ATOM 863 C CA . PRO A 1 119 ? -10.207 -61.642 -40.523 1.00 44.53 119 PRO A CA 1
ATOM 864 C C . PRO A 1 119 ? -11.290 -61.834 -41.601 1.00 44.53 119 PRO A C 1
ATOM 866 O O . PRO A 1 119 ? -12.484 -61.870 -41.307 1.00 44.53 119 PRO A O 1
ATOM 869 N N . GLY A 1 120 ? -10.841 -62.014 -42.842 1.00 37.56 120 GLY A N 1
ATOM 870 C CA . GLY A 1 120 ? -11.635 -62.353 -44.030 1.00 37.56 120 GLY A CA 1
ATOM 871 C C . GLY A 1 120 ? -10.954 -61.717 -45.244 1.00 37.56 120 GLY A C 1
ATOM 872 O O . GLY A 1 120 ? -10.962 -60.503 -45.368 1.00 37.56 120 GLY A O 1
ATOM 873 N N . GLY A 1 121 ? -10.202 -62.418 -46.092 1.00 39.31 121 GLY A N 1
ATOM 874 C CA . GLY A 1 121 ? -10.496 -63.707 -46.706 1.00 39.31 121 GLY A CA 1
ATOM 875 C C . GLY A 1 121 ? -11.102 -63.428 -48.080 1.00 39.31 121 GLY A C 1
ATOM 876 O O . GLY A 1 121 ? -12.306 -63.228 -48.162 1.00 39.31 121 GLY A O 1
ATOM 877 N N . ASN A 1 122 ? -10.268 -63.346 -49.123 1.00 40.38 122 ASN A N 1
ATOM 878 C CA . ASN A 1 122 ? -10.688 -63.426 -50.526 1.00 40.38 122 ASN A CA 1
ATOM 879 C C . ASN A 1 122 ? -9.485 -63.685 -51.461 1.00 40.38 122 ASN A C 1
ATOM 881 O O . ASN A 1 122 ? -8.345 -63.489 -51.038 1.00 40.38 122 ASN A O 1
ATOM 885 N N . PRO A 1 123 ? -9.719 -64.225 -52.673 1.00 47.62 123 PRO A N 1
ATOM 886 C CA . PRO A 1 123 ? -9.019 -65.418 -53.139 1.00 47.62 123 PRO A CA 1
ATOM 887 C C . PRO A 1 123 ? -7.875 -65.146 -54.116 1.00 47.62 123 PRO A C 1
ATOM 889 O O . PRO A 1 123 ? -7.782 -64.103 -54.756 1.00 47.62 123 PRO A O 1
ATOM 892 N N . ILE A 1 124 ? -7.054 -66.187 -54.233 1.00 49.06 124 ILE A N 1
ATOM 893 C CA . ILE A 1 124 ? -5.949 -66.405 -55.164 1.00 49.06 124 ILE A CA 1
ATOM 894 C C . ILE A 1 124 ? -6.358 -66.076 -56.608 1.00 49.06 124 ILE A C 1
ATOM 896 O O . ILE A 1 124 ? -7.282 -66.679 -57.152 1.00 49.06 124 ILE A O 1
ATOM 900 N N . VAL A 1 125 ? -5.601 -65.176 -57.235 1.00 52.97 125 VAL A N 1
ATOM 901 C CA . VAL A 1 125 ? -5.506 -65.013 -58.692 1.00 52.97 125 VAL A CA 1
ATOM 902 C C . VAL A 1 125 ? -4.049 -65.268 -59.108 1.00 52.97 125 VAL A C 1
ATOM 904 O O . VAL A 1 125 ? -3.146 -64.857 -58.377 1.00 52.97 125 VAL A O 1
ATOM 907 N N . PRO A 1 126 ? -3.810 -65.992 -60.216 1.00 51.38 126 PRO A N 1
ATOM 908 C CA . PRO A 1 126 ? -2.498 -66.530 -60.559 1.00 51.38 126 PRO A CA 1
ATOM 909 C C . PRO A 1 126 ? -1.538 -65.501 -61.176 1.00 51.38 126 PRO A C 1
ATOM 911 O O . PRO A 1 126 ? -1.947 -64.589 -61.891 1.00 51.38 126 PRO A O 1
ATOM 914 N N . ASP A 1 127 ? -0.262 -65.742 -60.872 1.00 51.16 127 ASP A N 1
ATOM 915 C CA . ASP A 1 127 ? 1.000 -65.239 -61.427 1.00 51.16 127 ASP A CA 1
ATOM 916 C C . ASP A 1 127 ? 0.926 -64.418 -62.731 1.00 51.16 127 ASP A C 1
ATOM 918 O O . ASP A 1 127 ? 0.616 -64.931 -63.808 1.00 51.16 127 ASP A O 1
ATOM 922 N N . ALA A 1 128 ? 1.324 -63.147 -62.631 1.00 45.34 128 ALA A N 1
ATOM 923 C CA . ALA A 1 128 ? 1.755 -62.322 -63.754 1.00 45.34 128 ALA A CA 1
ATOM 924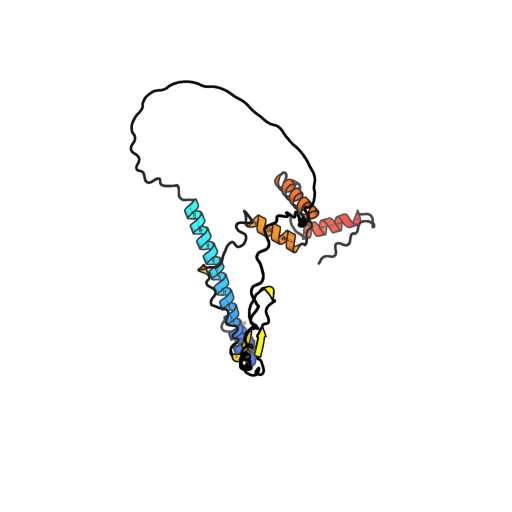 C C . ALA A 1 128 ? 3.237 -61.952 -63.535 1.00 45.34 128 ALA A C 1
ATOM 926 O O . ALA A 1 128 ? 3.594 -61.537 -62.429 1.00 45.34 128 ALA A O 1
ATOM 927 N N . PRO A 1 129 ? 4.117 -62.093 -64.545 1.00 54.25 129 PRO A N 1
ATOM 928 C CA . PRO A 1 129 ? 5.558 -61.968 -64.355 1.00 54.25 129 PRO A CA 1
ATOM 929 C C . PRO A 1 129 ? 5.960 -60.523 -64.027 1.00 54.25 129 PRO A C 1
ATOM 931 O O . PRO A 1 129 ? 5.713 -59.595 -64.800 1.00 54.25 129 PRO A O 1
ATOM 934 N N . LEU A 1 130 ? 6.608 -60.339 -62.874 1.00 52.38 130 LEU A N 1
ATOM 935 C CA . LEU A 1 130 ? 7.177 -59.065 -62.438 1.00 52.38 130 LEU A CA 1
ATOM 936 C C . LEU A 1 130 ? 8.285 -58.626 -63.408 1.00 52.38 130 LEU A C 1
ATOM 938 O O . LEU A 1 130 ? 9.347 -59.241 -63.480 1.00 52.38 130 LEU A O 1
ATOM 942 N N . SER A 1 131 ? 8.049 -57.534 -64.133 1.00 64.50 131 SER A N 1
ATOM 943 C CA . SER A 1 131 ? 9.126 -56.786 -64.790 1.00 64.50 131 SER A CA 1
ATOM 944 C C . SER A 1 131 ? 9.979 -56.083 -63.721 1.00 64.50 131 SER A C 1
ATOM 946 O O . SER A 1 131 ? 9.406 -55.546 -62.768 1.00 64.50 131 SER A O 1
ATOM 948 N N . PRO A 1 132 ? 11.320 -56.054 -63.835 1.00 69.62 132 PRO A N 1
ATOM 949 C CA . PRO A 1 132 ? 12.150 -55.318 -62.887 1.00 69.62 132 PRO A CA 1
ATOM 950 C C . PRO A 1 132 ? 11.865 -53.807 -62.990 1.00 69.62 132 PRO A C 1
ATOM 952 O O . PRO A 1 132 ? 11.691 -53.299 -64.102 1.00 69.62 132 PRO A O 1
ATOM 955 N N . PRO A 1 133 ? 11.812 -53.067 -61.865 1.00 69.25 133 PRO A N 1
ATOM 956 C CA . PRO A 1 133 ? 11.627 -51.622 -61.907 1.00 69.25 133 PRO A CA 1
ATOM 957 C C . PRO A 1 133 ? 12.849 -50.940 -62.554 1.00 69.25 133 PRO A C 1
ATOM 959 O O . PRO A 1 133 ? 13.979 -51.403 -62.366 1.00 69.25 133 PRO A O 1
ATOM 962 N N . PRO A 1 134 ? 12.657 -49.842 -63.307 1.00 72.56 134 PRO A N 1
ATOM 963 C CA . PRO A 1 134 ? 13.765 -49.084 -63.882 1.00 72.56 134 PRO A CA 1
ATOM 964 C C . PRO A 1 134 ? 14.632 -48.444 -62.780 1.00 72.56 134 PRO A C 1
ATOM 966 O O . PRO A 1 134 ? 14.128 -48.168 -61.687 1.00 72.56 134 PRO A O 1
ATOM 969 N N . PRO A 1 135 ? 15.929 -48.184 -63.041 1.00 69.62 135 PRO A N 1
ATOM 970 C CA . PRO A 1 135 ? 16.810 -47.551 -62.065 1.00 69.62 135 PRO A CA 1
ATOM 971 C C . PRO A 1 135 ? 16.321 -46.139 -61.716 1.00 69.62 135 PRO A C 1
ATOM 973 O O . PRO A 1 135 ? 15.966 -45.355 -62.597 1.00 69.62 135 PRO A O 1
ATOM 976 N N . SER A 1 136 ? 16.319 -45.819 -60.420 1.00 70.06 136 SER A N 1
ATOM 977 C CA . SER A 1 136 ? 15.972 -44.492 -59.907 1.00 70.06 136 SER A CA 1
ATOM 978 C C . SER A 1 136 ? 16.874 -43.406 -60.516 1.00 70.06 136 SER A C 1
ATOM 980 O O . SER A 1 136 ? 18.085 -43.621 -60.622 1.00 70.06 136 SER A O 1
ATOM 982 N N . PRO A 1 137 ? 16.330 -42.232 -60.886 1.00 76.00 137 PRO A N 1
ATOM 983 C CA . PRO A 1 137 ? 17.141 -41.115 -61.360 1.00 76.00 137 PRO A CA 1
ATOM 984 C C . PRO A 1 137 ? 18.090 -40.614 -60.253 1.00 76.00 137 PRO A C 1
ATOM 986 O O . PRO A 1 137 ? 17.765 -40.740 -59.068 1.00 76.00 137 PRO A O 1
ATOM 989 N N . PRO A 1 138 ? 19.256 -40.039 -60.608 1.00 72.56 138 PRO A N 1
ATOM 990 C CA . PRO A 1 138 ? 20.192 -39.496 -59.629 1.00 72.56 138 PRO A CA 1
ATOM 991 C C . PRO A 1 138 ? 19.542 -38.356 -58.835 1.00 72.56 138 PRO A C 1
ATOM 993 O O . PRO A 1 138 ? 18.891 -37.480 -59.408 1.00 72.56 138 PRO A O 1
ATOM 996 N N . SER A 1 139 ? 19.725 -38.372 -57.512 1.00 75.12 139 SER A N 1
ATOM 997 C CA . SER A 1 139 ? 19.228 -37.328 -56.614 1.00 75.12 139 SER A CA 1
ATOM 998 C C . SER A 1 139 ? 19.736 -35.943 -57.043 1.00 75.12 139 SER A C 1
ATOM 1000 O O . SER A 1 139 ? 20.916 -35.818 -57.386 1.00 75.12 139 SER A O 1
ATOM 1002 N N . PRO A 1 140 ? 18.890 -34.895 -57.005 1.00 77.25 140 PRO A N 1
ATOM 1003 C CA . PRO A 1 140 ? 19.338 -33.536 -57.284 1.00 77.25 140 PRO A CA 1
ATOM 1004 C C . PRO A 1 140 ? 20.408 -33.105 -56.266 1.00 77.25 140 PRO A C 1
ATOM 1006 O O . PRO A 1 140 ? 20.378 -33.560 -55.117 1.00 77.25 140 PRO A O 1
ATOM 1009 N N . PRO A 1 141 ? 21.357 -32.236 -56.663 1.00 77.06 141 PRO A N 1
ATOM 1010 C CA . PRO A 1 141 ? 22.366 -31.725 -55.746 1.00 77.06 141 PRO A CA 1
ATOM 1011 C C . PRO A 1 141 ? 21.700 -30.984 -54.575 1.00 77.06 141 PRO A C 1
ATOM 1013 O O . PRO A 1 141 ? 20.642 -30.372 -54.758 1.00 77.06 141 PRO A O 1
ATOM 1016 N N . PRO A 1 142 ? 22.298 -31.032 -53.370 1.00 76.31 142 PRO A N 1
ATOM 1017 C CA . PRO A 1 142 ? 21.765 -30.318 -52.220 1.00 76.31 142 PRO A CA 1
ATOM 1018 C C . PRO A 1 142 ? 21.698 -28.809 -52.515 1.00 76.31 142 PRO A C 1
ATOM 1020 O O . PRO A 1 142 ? 22.572 -28.284 -53.214 1.00 76.31 142 PRO A O 1
ATOM 1023 N N . PRO A 1 143 ? 20.677 -28.102 -51.999 1.00 76.62 143 PRO A N 1
ATOM 1024 C CA . PRO A 1 143 ? 20.588 -26.657 -52.149 1.00 76.62 143 PRO A CA 1
ATOM 1025 C C . PRO A 1 143 ? 21.825 -25.978 -51.537 1.00 76.62 143 PRO A C 1
ATOM 1027 O O . PRO A 1 143 ? 22.399 -26.504 -50.576 1.00 76.62 143 PRO A O 1
ATOM 1030 N N . PRO A 1 144 ? 22.248 -24.817 -52.072 1.00 75.38 144 PRO A N 1
ATOM 1031 C CA . PRO A 1 144 ? 23.352 -24.062 -51.494 1.00 75.38 144 PRO A CA 1
ATOM 1032 C C . PRO A 1 144 ? 23.047 -23.712 -50.028 1.00 75.38 144 PRO A C 1
ATOM 1034 O O . PRO A 1 144 ? 21.878 -23.499 -49.682 1.00 75.38 144 PRO A O 1
ATOM 1037 N N . PRO A 1 145 ? 24.074 -23.653 -49.160 1.00 72.75 145 PRO A N 1
ATOM 1038 C CA . PRO A 1 145 ? 23.883 -23.251 -47.775 1.00 72.75 145 PRO A CA 1
ATOM 1039 C C . PRO A 1 145 ? 23.253 -21.850 -47.726 1.00 72.75 145 PRO A C 1
ATOM 1041 O O . PRO A 1 145 ? 23.567 -21.012 -48.579 1.00 72.75 145 PRO A O 1
ATOM 1044 N N . PRO A 1 146 ? 22.360 -21.585 -46.755 1.00 72.19 146 PRO A N 1
ATOM 1045 C CA . PRO A 1 146 ? 21.775 -20.262 -46.595 1.00 72.19 146 PRO A CA 1
ATOM 1046 C C . PRO A 1 146 ? 22.890 -19.217 -46.428 1.00 72.19 146 PRO A C 1
ATOM 1048 O O . PRO A 1 146 ? 23.931 -19.533 -45.841 1.00 72.19 146 PRO A O 1
ATOM 1051 N N . PRO A 1 147 ? 22.702 -17.987 -46.943 1.00 67.56 147 PRO A N 1
ATOM 1052 C CA . PRO A 1 147 ? 23.681 -16.924 -46.775 1.00 67.56 147 PRO A CA 1
ATOM 1053 C C . PRO A 1 147 ? 23.968 -16.732 -45.285 1.00 67.56 147 PRO A C 1
ATOM 1055 O O . PRO A 1 147 ? 23.045 -16.587 -44.481 1.00 67.56 147 PRO A O 1
ATOM 1058 N N . SER A 1 148 ? 25.251 -16.769 -44.921 1.00 66.75 148 SER A N 1
ATOM 1059 C CA . SER A 1 148 ? 25.702 -16.518 -43.555 1.00 66.75 148 SER A CA 1
ATOM 1060 C C . SER A 1 148 ? 25.154 -15.167 -43.080 1.00 66.75 148 SER A C 1
ATOM 1062 O O . SER A 1 148 ? 25.251 -14.195 -43.838 1.00 66.75 148 SER A O 1
ATOM 1064 N N . PRO A 1 149 ? 24.584 -15.073 -41.863 1.00 64.56 149 PRO A N 1
ATOM 1065 C CA . PRO A 1 149 ? 24.132 -13.792 -41.338 1.00 64.56 149 PRO A CA 1
ATOM 1066 C C . PRO A 1 149 ? 25.314 -12.811 -41.289 1.00 64.56 149 PRO A C 1
ATOM 1068 O O . PRO A 1 149 ? 26.457 -13.248 -41.097 1.00 64.56 149 PRO A O 1
ATOM 1071 N N . PRO A 1 150 ? 25.068 -11.502 -41.486 1.00 64.50 150 PRO A N 1
ATOM 1072 C CA . PRO A 1 150 ? 26.116 -10.497 -41.387 1.00 64.50 150 PRO A CA 1
ATOM 1073 C C . PRO A 1 150 ? 26.834 -10.609 -40.031 1.00 64.50 150 PRO A C 1
ATOM 1075 O O . PRO A 1 150 ? 26.209 -10.988 -39.034 1.00 64.50 150 PRO A O 1
ATOM 1078 N N . PRO A 1 151 ? 28.147 -10.332 -39.982 1.00 74.50 151 PRO A N 1
ATOM 1079 C CA . PRO A 1 151 ? 28.912 -10.434 -38.749 1.00 74.50 151 PRO A CA 1
ATOM 1080 C C . PRO A 1 151 ? 28.361 -9.460 -37.702 1.00 74.50 151 PRO A C 1
ATOM 1082 O O . PRO A 1 151 ? 28.077 -8.306 -38.020 1.00 74.50 151 PRO A O 1
ATOM 1085 N N . TYR A 1 152 ? 28.234 -9.935 -36.461 1.00 80.56 152 TYR A N 1
ATOM 1086 C CA . TYR A 1 152 ? 27.899 -9.094 -35.310 1.00 80.56 152 TYR A CA 1
ATOM 1087 C C . TYR A 1 152 ? 28.884 -7.924 -35.208 1.00 80.56 152 TYR A C 1
ATOM 1089 O O . TYR A 1 152 ? 30.098 -8.128 -35.328 1.00 80.56 152 TYR A O 1
ATOM 1097 N N . GLN A 1 153 ? 28.373 -6.720 -34.968 1.00 83.12 153 GLN A N 1
ATOM 1098 C CA . GLN A 1 153 ? 29.189 -5.550 -34.668 1.00 83.12 153 GLN A CA 1
ATOM 1099 C C . GLN A 1 153 ? 29.394 -5.413 -33.153 1.00 83.12 153 GLN A C 1
ATOM 1101 O O . GLN A 1 153 ? 28.714 -6.046 -32.341 1.00 83.12 153 GLN A O 1
ATOM 1106 N N . VAL A 1 154 ? 30.393 -4.618 -32.764 1.00 81.50 154 VAL A N 1
ATOM 1107 C CA . VAL A 1 154 ? 30.608 -4.264 -31.354 1.00 81.50 154 VAL A CA 1
ATOM 1108 C C . VAL A 1 154 ? 29.400 -3.452 -30.878 1.00 81.50 154 VAL A C 1
ATOM 1110 O O . VAL A 1 154 ? 28.933 -2.582 -31.602 1.00 81.50 154 VAL A O 1
ATOM 1113 N N . ASP A 1 155 ? 28.911 -3.758 -29.676 1.00 84.44 155 ASP A N 1
ATOM 1114 C CA . ASP A 1 155 ? 27.699 -3.202 -29.054 1.00 84.44 155 ASP A CA 1
ATOM 1115 C C . ASP A 1 155 ? 26.349 -3.708 -29.610 1.00 84.44 155 ASP A C 1
ATOM 1117 O O . ASP A 1 155 ? 25.290 -3.294 -29.143 1.00 84.44 155 ASP A O 1
ATOM 1121 N N . ASP A 1 156 ? 26.334 -4.702 -30.498 1.00 89.94 156 ASP A N 1
ATOM 1122 C CA . ASP A 1 156 ? 25.083 -5.372 -30.869 1.00 89.94 156 ASP A CA 1
ATOM 1123 C C . ASP A 1 156 ? 24.560 -6.240 -29.725 1.00 89.94 156 ASP A C 1
ATOM 1125 O O . ASP A 1 156 ? 25.296 -7.026 -29.120 1.00 89.94 156 ASP A O 1
ATOM 1129 N N . PHE A 1 157 ? 23.256 -6.167 -29.459 1.00 89.00 157 PHE A N 1
ATOM 1130 C CA . PHE A 1 157 ? 22.605 -7.073 -28.520 1.00 89.00 157 PHE A CA 1
ATOM 1131 C C . PHE A 1 157 ? 21.645 -8.010 -29.244 1.00 89.00 157 PHE A C 1
ATOM 1133 O O . PHE A 1 157 ? 20.807 -7.616 -30.057 1.00 89.00 157 PHE A O 1
ATOM 1140 N N . LYS A 1 158 ? 21.768 -9.296 -28.915 1.00 90.94 158 LYS A N 1
ATOM 1141 C CA . LYS A 1 158 ? 20.911 -10.362 -29.421 1.00 90.94 158 LYS A CA 1
ATOM 1142 C C . LYS A 1 158 ? 19.846 -10.690 -28.382 1.00 90.94 158 LYS A C 1
ATOM 1144 O O . LYS A 1 158 ? 20.155 -11.094 -27.265 1.00 90.94 158 LYS A O 1
ATOM 1149 N N . THR A 1 159 ? 18.585 -10.544 -28.764 1.00 90.06 159 THR A N 1
ATOM 1150 C CA . THR A 1 159 ? 17.433 -10.979 -27.972 1.00 90.06 159 THR A CA 1
ATOM 1151 C C . THR A 1 159 ? 17.035 -12.378 -28.420 1.00 90.06 159 THR A C 1
ATOM 1153 O O . THR A 1 159 ? 16.497 -12.556 -29.512 1.00 90.06 159 THR A O 1
ATOM 1156 N N . GLU A 1 160 ? 17.302 -13.378 -27.583 1.00 92.31 160 GLU A N 1
ATOM 1157 C CA . GLU A 1 160 ? 16.841 -14.750 -27.797 1.00 92.31 160 GLU A CA 1
ATOM 1158 C C . GLU A 1 160 ? 15.507 -14.974 -27.077 1.00 92.31 160 GLU A C 1
ATOM 1160 O O . GLU A 1 160 ? 15.355 -14.655 -25.896 1.00 92.31 160 GLU A O 1
ATOM 1165 N N . TYR A 1 161 ? 14.521 -15.5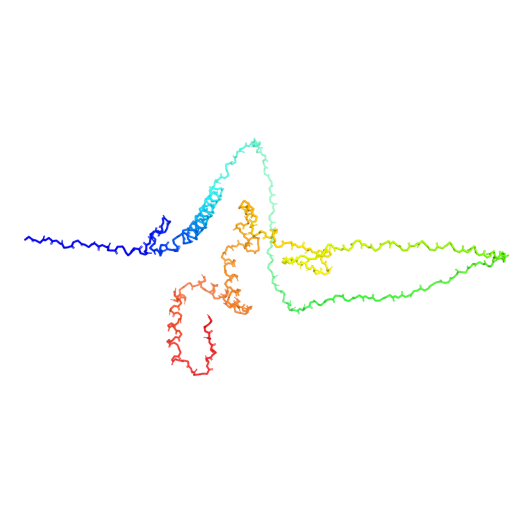16 -27.791 1.00 92.31 161 TYR A N 1
ATOM 1166 C CA . TYR A 1 161 ? 13.204 -15.810 -27.232 1.00 92.31 161 TYR A CA 1
ATOM 1167 C C . TYR A 1 161 ? 13.104 -17.270 -26.787 1.00 92.31 161 TYR A C 1
ATOM 1169 O O . TYR A 1 161 ? 13.750 -18.162 -27.332 1.00 92.31 161 TYR A O 1
ATOM 1177 N N . HIS A 1 162 ? 12.239 -17.534 -25.808 1.00 92.81 162 HIS A N 1
ATOM 1178 C CA . HIS A 1 162 ? 11.943 -18.899 -25.381 1.00 92.81 162 HIS A CA 1
ATOM 1179 C C . HIS A 1 162 ? 11.379 -19.725 -26.562 1.00 92.81 162 HIS A C 1
ATOM 1181 O O . HIS A 1 162 ? 10.504 -19.214 -27.263 1.00 92.81 162 HIS A O 1
ATOM 1187 N N . PRO A 1 163 ? 11.750 -21.010 -26.750 1.00 88.06 163 PRO A N 1
ATOM 1188 C CA . PRO A 1 163 ? 11.336 -21.815 -27.912 1.00 88.06 163 PRO A CA 1
ATOM 1189 C C . PRO A 1 163 ? 9.819 -21.867 -28.154 1.00 88.06 163 PRO A C 1
ATOM 1191 O O . PRO A 1 163 ? 9.352 -21.891 -29.287 1.00 88.06 163 PRO A O 1
ATOM 1194 N N . LYS A 1 164 ? 9.021 -21.814 -27.080 1.00 85.06 164 LYS A N 1
ATOM 1195 C CA . LYS A 1 164 ? 7.546 -21.774 -27.162 1.00 85.06 164 LYS A CA 1
ATOM 1196 C C . LYS A 1 164 ? 6.972 -20.477 -27.747 1.00 85.06 164 LYS A C 1
ATOM 1198 O O . LYS A 1 164 ? 5.799 -20.457 -28.095 1.00 85.06 164 LYS A O 1
ATOM 1203 N N . ALA A 1 165 ? 7.756 -19.402 -27.821 1.00 85.19 165 ALA A N 1
ATOM 1204 C CA . ALA A 1 165 ? 7.317 -18.139 -28.403 1.00 85.19 165 ALA A CA 1
ATOM 1205 C C . ALA A 1 165 ? 7.313 -18.177 -29.939 1.00 85.19 165 ALA A C 1
ATOM 1207 O O . ALA A 1 165 ? 6.669 -17.321 -30.539 1.00 85.19 165 ALA A O 1
ATOM 1208 N N . ASN A 1 166 ? 8.005 -19.152 -30.552 1.00 85.31 166 ASN A N 1
ATOM 1209 C CA . ASN A 1 166 ? 8.170 -19.293 -32.002 1.00 85.31 166 ASN A CA 1
ATOM 1210 C C . ASN A 1 166 ? 8.576 -17.970 -32.680 1.00 85.31 166 ASN A C 1
ATOM 1212 O O . ASN A 1 166 ? 7.995 -17.554 -33.682 1.00 85.31 166 ASN A O 1
ATOM 1216 N N . ARG A 1 167 ? 9.521 -17.263 -32.050 1.00 88.88 167 ARG A N 1
ATOM 1217 C CA . ARG A 1 167 ? 10.075 -15.991 -32.517 1.00 88.88 167 ARG A CA 1
ATOM 1218 C C . ARG A 1 167 ? 11.547 -16.189 -32.815 1.00 88.88 167 ARG A C 1
ATOM 1220 O O . ARG A 1 167 ? 12.272 -16.707 -31.966 1.00 88.88 167 ARG A O 1
ATOM 1227 N N . GLU A 1 168 ? 11.960 -15.739 -33.990 1.00 89.44 168 GLU A N 1
ATOM 1228 C CA . GLU A 1 168 ? 13.367 -15.712 -34.366 1.00 89.44 168 GLU A CA 1
ATOM 1229 C C . GLU A 1 168 ? 14.153 -14.769 -33.442 1.00 89.44 168 GLU A C 1
ATOM 1231 O O . GLU A 1 168 ? 13.608 -13.748 -33.002 1.00 89.44 168 GLU A O 1
ATOM 1236 N N . PRO A 1 169 ? 15.419 -15.085 -33.122 1.00 90.06 169 PRO A N 1
ATOM 1237 C CA . PRO A 1 169 ? 16.285 -14.171 -32.396 1.00 90.06 169 PRO A CA 1
ATOM 1238 C C . PRO A 1 169 ? 16.416 -12.832 -33.125 1.00 90.06 169 PRO A C 1
ATOM 1240 O O . PRO A 1 169 ? 16.627 -12.793 -34.335 1.00 90.06 169 PRO A O 1
ATOM 1243 N N . VAL A 1 170 ? 16.327 -11.732 -32.380 1.00 90.75 170 VAL A N 1
ATOM 1244 C CA . VAL A 1 170 ? 16.421 -10.376 -32.937 1.00 90.75 170 VAL A CA 1
ATOM 1245 C C . VAL A 1 170 ? 17.757 -9.763 -32.535 1.00 90.75 170 VAL A C 1
ATOM 1247 O O . VAL A 1 170 ? 18.053 -9.671 -31.345 1.00 90.75 170 VAL A O 1
ATOM 1250 N N . ILE A 1 171 ? 18.556 -9.342 -33.515 1.00 89.44 171 ILE A N 1
ATOM 1251 C CA . ILE A 1 171 ? 19.796 -8.584 -33.306 1.00 89.44 171 ILE A CA 1
ATOM 1252 C C . ILE A 1 171 ? 19.458 -7.106 -33.485 1.00 89.44 171 ILE A C 1
ATOM 1254 O O . ILE A 1 171 ? 18.825 -6.743 -34.473 1.00 89.44 171 ILE A O 1
ATOM 1258 N N . GLN A 1 172 ? 19.834 -6.276 -32.520 1.00 88.69 172 GLN A N 1
ATOM 1259 C CA . GLN A 1 172 ? 19.644 -4.828 -32.562 1.00 88.69 172 GLN A CA 1
ATOM 1260 C C . GLN A 1 172 ? 20.986 -4.141 -32.332 1.00 88.69 172 GLN A C 1
ATOM 1262 O O . GLN A 1 172 ? 21.742 -4.532 -31.439 1.00 88.69 172 GLN A O 1
ATOM 1267 N N . HIS A 1 173 ? 21.252 -3.110 -33.128 1.00 88.69 173 HIS A N 1
ATOM 1268 C CA . HIS A 1 173 ? 22.434 -2.273 -32.987 1.00 88.69 173 HIS A CA 1
ATOM 1269 C C . HIS A 1 173 ? 22.246 -1.291 -31.827 1.00 88.69 173 HIS A C 1
ATOM 1271 O O . HIS A 1 173 ? 21.169 -0.714 -31.649 1.00 88.69 173 HIS A O 1
ATOM 1277 N N . PHE A 1 174 ? 23.294 -1.064 -31.034 1.00 83.38 174 PHE A N 1
ATOM 1278 C CA . PHE A 1 174 ? 23.233 -0.107 -29.924 1.00 83.38 174 PHE A CA 1
ATOM 1279 C C . PHE A 1 174 ? 22.908 1.317 -30.380 1.00 83.38 174 PHE A C 1
ATOM 1281 O O . PHE A 1 174 ? 22.176 2.025 -29.693 1.00 83.38 174 PHE A O 1
ATOM 1288 N N . GLU A 1 175 ? 23.404 1.724 -31.550 1.00 81.12 175 GLU A N 1
ATOM 1289 C CA . GLU A 1 175 ? 23.155 3.049 -32.131 1.00 81.12 175 GLU A CA 1
ATOM 1290 C C . GLU A 1 175 ? 21.666 3.299 -32.418 1.00 81.12 175 GLU A C 1
ATOM 1292 O O . GLU A 1 175 ? 21.197 4.433 -32.343 1.00 81.12 175 GLU A O 1
ATOM 1297 N N . GLU A 1 176 ? 20.905 2.235 -32.684 1.00 78.75 176 GLU A N 1
ATOM 1298 C CA . GLU A 1 176 ? 19.458 2.290 -32.909 1.00 78.75 176 GLU A CA 1
ATOM 1299 C C . GLU A 1 176 ? 18.663 2.240 -31.595 1.00 78.75 176 GLU A C 1
ATOM 1301 O O . GLU A 1 176 ? 17.485 2.613 -31.555 1.00 78.75 176 GLU A O 1
ATOM 1306 N N . PHE A 1 177 ? 19.291 1.814 -30.492 1.00 76.50 177 PHE A N 1
ATOM 1307 C CA . PHE A 1 177 ? 18.639 1.687 -29.195 1.00 76.50 177 PHE A CA 1
ATOM 1308 C C . PHE A 1 177 ? 18.409 3.054 -28.547 1.00 76.50 177 PHE A C 1
ATOM 1310 O O . PHE A 1 177 ? 19.155 3.535 -27.691 1.00 76.50 177 PHE A O 1
ATOM 1317 N N . THR A 1 178 ? 17.298 3.679 -28.919 1.00 69.38 178 THR A N 1
ATOM 1318 C CA . THR A 1 178 ? 16.849 4.931 -28.318 1.00 69.38 178 THR A CA 1
ATOM 1319 C C . THR A 1 178 ? 15.884 4.633 -27.169 1.00 69.38 178 THR A C 1
ATOM 1321 O O . THR A 1 178 ? 14.847 4.003 -27.354 1.00 69.38 178 THR A O 1
ATOM 1324 N N . ARG A 1 179 ? 16.176 5.126 -25.954 1.00 69.06 179 ARG A N 1
ATOM 1325 C CA . ARG A 1 179 ? 15.265 5.046 -24.784 1.00 69.06 179 ARG A CA 1
ATOM 1326 C C . ARG A 1 179 ? 14.085 6.022 -24.866 1.00 69.06 179 ARG A C 1
ATOM 1328 O O . ARG A 1 179 ? 13.584 6.479 -23.835 1.00 69.06 179 ARG A O 1
ATOM 1335 N N . GLU A 1 180 ? 13.673 6.406 -26.065 1.00 70.06 180 GLU A N 1
ATOM 1336 C CA . GLU A 1 180 ? 12.492 7.236 -26.234 1.00 70.06 180 GLU A CA 1
ATOM 1337 C C . GLU A 1 180 ? 11.282 6.369 -25.917 1.00 70.06 180 GLU A C 1
ATOM 1339 O O . GLU A 1 180 ? 10.871 5.508 -26.692 1.00 70.06 180 GLU A O 1
ATOM 1344 N N . ALA A 1 181 ? 10.748 6.552 -24.707 1.00 68.56 181 ALA A N 1
ATOM 1345 C CA . ALA A 1 181 ? 9.457 5.993 -24.373 1.00 68.56 181 ALA A CA 1
ATOM 1346 C C . ALA A 1 181 ? 8.464 6.523 -25.417 1.00 68.56 181 ALA A C 1
ATOM 1348 O O . ALA A 1 181 ? 8.417 7.743 -25.623 1.00 68.56 181 ALA A O 1
ATOM 1349 N N . PRO A 1 182 ? 7.697 5.646 -26.087 1.00 75.62 182 PRO A N 1
ATOM 1350 C CA . PRO A 1 182 ? 6.683 6.103 -27.017 1.00 75.62 182 PRO A CA 1
ATOM 1351 C C . PRO A 1 182 ? 5.766 7.101 -26.296 1.00 75.62 182 PRO A C 1
ATOM 1353 O O . PRO A 1 182 ? 5.508 6.920 -25.099 1.00 75.62 182 PRO A O 1
ATOM 1356 N N . PRO A 1 183 ? 5.290 8.156 -26.985 1.00 75.44 183 PRO A N 1
ATOM 1357 C CA . PRO A 1 183 ? 4.370 9.116 -26.395 1.00 75.44 183 PRO A CA 1
ATOM 1358 C C . PRO A 1 183 ? 3.226 8.376 -25.700 1.00 75.44 183 PRO A C 1
ATOM 1360 O O . PRO A 1 183 ? 2.495 7.612 -26.335 1.00 75.44 183 PRO A O 1
ATOM 1363 N N . ILE A 1 184 ? 3.110 8.553 -24.381 1.00 79.50 184 ILE A N 1
ATOM 1364 C CA . ILE A 1 184 ? 2.043 7.921 -23.610 1.00 79.50 184 ILE A CA 1
ATOM 1365 C C . ILE A 1 184 ? 0.747 8.618 -24.006 1.00 79.50 184 ILE A C 1
ATOM 1367 O O . ILE A 1 184 ? 0.547 9.801 -23.738 1.00 79.50 184 ILE A O 1
ATOM 1371 N N . ASP A 1 185 ? -0.137 7.875 -24.659 1.00 82.06 185 ASP A N 1
ATOM 1372 C CA . ASP A 1 185 ? -1.491 8.328 -24.937 1.00 82.06 185 ASP A CA 1
ATOM 1373 C C . ASP A 1 185 ? -2.301 8.277 -23.637 1.00 82.06 185 ASP A C 1
ATOM 1375 O O . ASP A 1 185 ? -2.843 7.235 -23.259 1.00 82.06 185 ASP A O 1
ATOM 1379 N N . PHE A 1 186 ? -2.360 9.411 -22.935 1.00 76.06 186 PHE A N 1
ATOM 1380 C CA . PHE A 1 186 ? -3.098 9.547 -21.678 1.00 76.06 186 PHE A CA 1
ATOM 1381 C C . PHE A 1 186 ? -4.584 9.181 -21.823 1.00 76.06 186 PHE A C 1
ATOM 1383 O O . PHE A 1 186 ? -5.191 8.717 -20.865 1.00 76.06 186 PHE A O 1
ATOM 1390 N N . SER A 1 187 ? -5.154 9.289 -23.027 1.00 77.69 187 SER A N 1
ATOM 1391 C CA . SER A 1 187 ? -6.547 8.919 -23.314 1.00 77.69 187 SER A CA 1
ATOM 1392 C C . SER A 1 187 ? -6.802 7.411 -23.216 1.00 77.69 187 SER A C 1
ATOM 1394 O O . SER A 1 187 ? -7.948 6.991 -23.080 1.00 77.69 187 SER A O 1
ATOM 1396 N N . LYS A 1 188 ? -5.746 6.590 -23.304 1.00 79.56 188 LYS A N 1
ATOM 1397 C CA . LYS A 1 188 ? -5.806 5.122 -23.199 1.00 79.56 188 LYS A CA 1
ATOM 1398 C C . LYS A 1 188 ? -5.425 4.600 -21.820 1.00 79.56 188 LYS A C 1
ATOM 1400 O O . LYS A 1 188 ? -5.454 3.388 -21.606 1.00 79.56 188 LYS A O 1
ATOM 1405 N N . LEU A 1 189 ? -5.040 5.475 -20.892 1.00 79.75 189 LEU A N 1
ATOM 1406 C CA . LEU A 1 189 ? -4.752 5.047 -19.533 1.00 79.75 189 LEU A CA 1
ATOM 1407 C C . LEU A 1 189 ? -6.050 4.576 -18.882 1.00 79.75 189 LEU A C 1
ATOM 1409 O O . LEU A 1 189 ? -7.039 5.303 -18.819 1.00 79.75 189 LEU A O 1
ATOM 1413 N N . ASN A 1 190 ? -6.045 3.339 -18.390 1.00 77.31 190 ASN A N 1
ATOM 1414 C CA . ASN A 1 190 ? -7.097 2.893 -17.497 1.00 77.31 190 ASN A CA 1
ATOM 1415 C C . ASN A 1 190 ? -6.865 3.567 -16.143 1.00 77.31 190 ASN A C 1
ATOM 1417 O O . ASN A 1 190 ? -5.953 3.193 -15.409 1.00 77.31 190 ASN A O 1
ATOM 1421 N N . TYR A 1 191 ? -7.676 4.577 -15.844 1.00 74.50 191 TYR A N 1
ATOM 1422 C CA . TYR A 1 191 ? -7.617 5.323 -14.589 1.00 74.50 191 TYR A CA 1
ATOM 1423 C C . TYR A 1 191 ? -8.134 4.517 -13.388 1.00 74.50 191 TYR A C 1
ATOM 1425 O O . TYR A 1 191 ? -7.871 4.887 -12.247 1.00 74.50 191 TYR A O 1
ATOM 1433 N N . GLU A 1 192 ? -8.822 3.397 -13.631 1.00 83.81 192 GLU A N 1
ATOM 1434 C CA . GLU A 1 192 ? -9.354 2.501 -12.604 1.00 83.81 192 GLU A CA 1
ATOM 1435 C C . GLU A 1 192 ? -8.847 1.061 -12.841 1.00 83.81 192 GLU A C 1
ATOM 1437 O O . GLU A 1 192 ? -9.640 0.153 -13.103 1.00 83.81 192 GLU A O 1
ATOM 1442 N N . PRO A 1 193 ? -7.523 0.803 -12.751 1.00 85.44 193 PRO A N 1
ATOM 1443 C CA . PRO A 1 193 ? -6.943 -0.522 -13.006 1.00 85.44 193 PRO A CA 1
ATOM 1444 C C . PRO A 1 193 ? -7.440 -1.608 -12.040 1.00 85.44 193 PRO A C 1
ATOM 1446 O O . PRO A 1 193 ? -7.268 -2.794 -12.305 1.00 85.44 193 PRO A O 1
ATOM 1449 N N . TRP A 1 194 ? -8.055 -1.215 -10.923 1.00 86.75 194 TRP A N 1
ATOM 1450 C CA . TRP A 1 194 ? -8.648 -2.122 -9.942 1.00 86.75 194 TRP A CA 1
ATOM 1451 C C . TRP A 1 194 ? -10.044 -2.634 -10.340 1.00 86.75 194 TRP A C 1
ATOM 1453 O O . TRP A 1 194 ? -10.519 -3.613 -9.760 1.00 86.75 194 TRP A O 1
ATOM 1463 N N . LEU A 1 195 ? -10.709 -2.022 -11.325 1.00 84.00 195 LEU A N 1
ATOM 1464 C CA . LEU A 1 195 ? -11.963 -2.536 -11.878 1.00 84.00 195 LEU A CA 1
ATOM 1465 C C . LEU A 1 195 ? -11.695 -3.593 -12.965 1.00 84.00 195 LEU A C 1
ATOM 1467 O O . LEU A 1 195 ? -10.722 -3.482 -13.709 1.00 84.00 195 LEU A O 1
ATOM 1471 N N . PRO A 1 196 ? -12.567 -4.611 -13.113 1.00 88.56 196 PRO A N 1
ATOM 1472 C CA . PRO A 1 196 ? -13.807 -4.845 -12.362 1.00 88.56 196 PRO A CA 1
ATOM 1473 C C . PRO A 1 196 ? -13.618 -5.692 -11.091 1.00 88.56 196 PRO A C 1
ATOM 1475 O O . PRO A 1 196 ? -14.592 -5.949 -10.386 1.00 88.56 196 PRO A O 1
ATOM 1478 N N . ALA A 1 197 ? -12.401 -6.176 -10.827 1.00 92.19 197 ALA A N 1
ATOM 1479 C CA . ALA A 1 197 ? -12.134 -7.157 -9.775 1.00 92.19 197 ALA A CA 1
ATOM 1480 C C . ALA A 1 197 ? -12.486 -6.636 -8.372 1.00 92.19 197 ALA A C 1
ATOM 1482 O O . ALA A 1 197 ? -13.068 -7.366 -7.570 1.00 92.19 197 ALA A O 1
ATOM 1483 N N . PHE A 1 198 ? -12.193 -5.364 -8.100 1.00 92.62 198 PHE A N 1
ATOM 1484 C CA . PHE A 1 198 ? -12.541 -4.694 -6.852 1.00 92.62 198 PHE A CA 1
ATOM 1485 C C . PHE A 1 198 ? -13.735 -3.770 -7.062 1.00 92.62 198 PHE A C 1
ATOM 1487 O O . PHE A 1 198 ? -13.710 -2.888 -7.917 1.00 92.62 198 PHE A O 1
ATOM 1494 N N . ARG A 1 199 ? -14.789 -3.956 -6.259 1.00 90.88 199 ARG A N 1
ATOM 1495 C CA . ARG A 1 199 ? -16.028 -3.165 -6.361 1.00 90.88 199 ARG A CA 1
ATOM 1496 C C . ARG A 1 199 ? -15.836 -1.727 -5.901 1.00 90.88 199 ARG A C 1
ATOM 1498 O O . ARG A 1 199 ? -16.524 -0.833 -6.387 1.00 90.88 199 ARG A O 1
ATOM 1505 N N . THR A 1 200 ? -14.922 -1.511 -4.960 1.00 92.88 200 THR A N 1
ATOM 1506 C CA . THR A 1 200 ? -14.588 -0.188 -4.446 1.00 92.88 200 THR A CA 1
ATOM 1507 C C . THR A 1 200 ? -13.079 0.014 -4.417 1.00 92.88 200 THR A C 1
ATOM 1509 O O . THR A 1 200 ? -12.301 -0.935 -4.334 1.00 92.88 200 THR A O 1
ATOM 1512 N N . ARG A 1 201 ? -12.660 1.282 -4.460 1.00 93.00 201 ARG A N 1
ATOM 1513 C CA . ARG A 1 201 ? -11.254 1.661 -4.287 1.00 93.00 201 ARG A CA 1
ATOM 1514 C C . ARG A 1 201 ? -10.711 1.220 -2.921 1.00 93.00 201 ARG A C 1
ATOM 1516 O O . ARG A 1 201 ? -9.562 0.809 -2.839 1.00 93.00 201 ARG A O 1
ATOM 1523 N N . LEU A 1 202 ? -11.547 1.262 -1.884 1.00 94.56 202 LEU A N 1
ATOM 1524 C CA . LEU A 1 202 ? -11.168 0.867 -0.529 1.00 94.56 202 LEU A CA 1
ATOM 1525 C C . LEU A 1 202 ? -10.884 -0.637 -0.432 1.00 94.56 2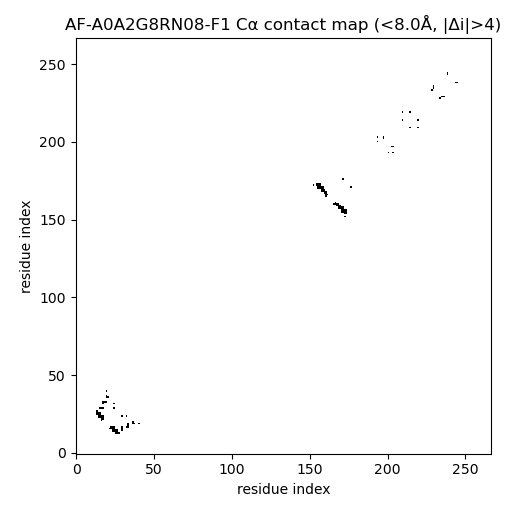02 LEU A C 1
ATOM 1527 O O . LEU A 1 202 ? -9.921 -1.022 0.221 1.00 94.56 202 LEU A O 1
ATOM 1531 N N . ASP A 1 203 ? -11.655 -1.481 -1.128 1.00 94.75 203 ASP A N 1
ATOM 1532 C CA . ASP A 1 203 ? -11.380 -2.926 -1.186 1.00 94.75 203 ASP A CA 1
ATOM 1533 C C . ASP A 1 203 ? -10.015 -3.210 -1.830 1.00 94.75 203 ASP A C 1
ATOM 1535 O O . ASP A 1 203 ? -9.288 -4.095 -1.382 1.00 94.75 203 ASP A O 1
ATOM 1539 N N . PHE A 1 204 ? -9.656 -2.442 -2.865 1.00 95.56 204 PHE A N 1
ATOM 1540 C CA . PHE A 1 204 ? -8.346 -2.532 -3.508 1.00 95.56 204 PHE A CA 1
ATOM 1541 C C . PHE A 1 204 ? -7.218 -2.085 -2.572 1.00 95.56 204 PHE A C 1
ATOM 1543 O O . PHE A 1 204 ? -6.231 -2.798 -2.445 1.00 95.56 204 PHE A O 1
ATOM 1550 N N . GLU A 1 205 ? -7.366 -0.948 -1.889 1.00 96.19 205 GLU A N 1
ATOM 1551 C CA . GLU A 1 205 ? -6.353 -0.440 -0.950 1.00 96.19 205 GLU A CA 1
ATOM 1552 C C . GLU A 1 205 ? -6.165 -1.379 0.248 1.00 96.19 205 GLU A C 1
ATOM 1554 O O . GLU A 1 205 ? -5.039 -1.618 0.682 1.00 96.19 205 GLU A O 1
ATOM 1559 N N . LEU A 1 206 ? -7.251 -1.977 0.747 1.00 95.88 206 LEU A N 1
ATOM 1560 C CA . LEU A 1 206 ? -7.177 -3.010 1.775 1.00 95.88 206 LEU A CA 1
ATOM 1561 C C . LEU A 1 206 ? -6.435 -4.251 1.259 1.00 95.88 206 LEU A C 1
ATOM 1563 O O . LEU A 1 206 ? -5.584 -4.782 1.968 1.00 95.88 206 LEU A O 1
ATOM 1567 N N . ALA A 1 207 ? -6.714 -4.700 0.032 1.00 95.50 207 ALA A N 1
ATOM 1568 C CA . ALA A 1 207 ? -6.017 -5.834 -0.573 1.00 95.50 207 ALA A CA 1
ATOM 1569 C C . ALA A 1 207 ? -4.522 -5.544 -0.794 1.00 95.50 207 ALA A C 1
ATOM 1571 O O . ALA A 1 207 ? -3.677 -6.371 -0.447 1.00 95.50 207 ALA A O 1
ATOM 1572 N N . GLU A 1 208 ? -4.188 -4.357 -1.298 1.00 96.06 208 GLU A N 1
ATOM 1573 C CA . GLU A 1 208 ? -2.812 -3.880 -1.459 1.00 96.06 208 GLU A CA 1
ATOM 1574 C C . GLU A 1 208 ? -2.077 -3.845 -0.114 1.00 96.06 208 GLU A C 1
ATOM 1576 O O . GLU A 1 208 ? -0.959 -4.345 -0.017 1.00 96.06 208 GLU A O 1
ATOM 1581 N N . PHE A 1 209 ? -2.728 -3.356 0.946 1.00 97.25 209 PHE A N 1
ATOM 1582 C CA . PHE A 1 209 ? -2.184 -3.396 2.302 1.00 97.25 209 PHE A CA 1
ATOM 1583 C C . PHE A 1 209 ? -1.948 -4.831 2.791 1.00 97.25 209 PHE A C 1
ATOM 1585 O O . PHE A 1 209 ? -0.875 -5.127 3.309 1.00 97.25 209 PHE A O 1
ATOM 1592 N N . THR A 1 210 ? -2.919 -5.737 2.618 1.00 97.44 210 THR A N 1
ATOM 1593 C CA . THR A 1 210 ? -2.771 -7.136 3.063 1.00 97.44 210 THR A CA 1
ATOM 1594 C C . THR A 1 210 ? -1.628 -7.848 2.347 1.00 97.44 210 THR A C 1
ATOM 1596 O O . THR A 1 210 ? -0.918 -8.629 2.977 1.00 97.44 210 THR A O 1
ATOM 1599 N N . LEU A 1 211 ? -1.430 -7.539 1.061 1.00 95.94 211 LEU A N 1
ATOM 1600 C CA . LEU A 1 211 ? -0.326 -8.056 0.265 1.00 95.94 211 LEU A CA 1
ATOM 1601 C C . LEU A 1 211 ? 1.004 -7.445 0.716 1.00 95.94 211 LEU A C 1
ATOM 1603 O O . LEU A 1 211 ? 1.953 -8.176 0.950 1.00 95.94 211 LEU A O 1
ATOM 1607 N N . GLY A 1 212 ? 1.070 -6.122 0.884 1.00 96.25 212 GLY A N 1
ATOM 1608 C CA . GLY A 1 212 ? 2.285 -5.424 1.313 1.00 96.25 212 GLY A CA 1
ATOM 1609 C C . GLY A 1 212 ? 2.729 -5.759 2.741 1.00 96.25 212 GLY A C 1
ATOM 1610 O O . GLY A 1 212 ? 3.904 -5.616 3.062 1.00 96.25 212 GLY A O 1
ATOM 1611 N N . ALA A 1 213 ? 1.805 -6.215 3.589 1.00 96.75 213 ALA A N 1
ATOM 1612 C CA . ALA A 1 213 ? 2.080 -6.690 4.943 1.00 96.75 213 ALA A CA 1
ATOM 1613 C C . ALA A 1 213 ? 2.279 -8.219 5.032 1.00 96.75 213 ALA A C 1
ATOM 1615 O O . ALA A 1 213 ? 2.387 -8.740 6.143 1.00 96.75 213 ALA A O 1
ATOM 1616 N N . ASP A 1 214 ? 2.293 -8.933 3.897 1.00 96.88 214 ASP A N 1
ATOM 1617 C CA . ASP A 1 214 ? 2.439 -10.393 3.808 1.00 96.88 214 ASP A CA 1
ATOM 1618 C C . ASP A 1 214 ? 1.496 -11.165 4.754 1.00 96.88 214 ASP A C 1
ATOM 1620 O O . ASP A 1 214 ? 1.863 -12.162 5.387 1.00 96.88 214 ASP A O 1
ATOM 1624 N N . LEU A 1 215 ? 0.248 -10.697 4.877 1.00 96.69 215 LEU A N 1
ATOM 1625 C CA . LEU A 1 215 ? -0.725 -11.333 5.758 1.00 96.69 215 LEU A CA 1
ATOM 1626 C C . LEU A 1 215 ? -1.174 -12.676 5.180 1.00 96.69 215 LEU A C 1
ATOM 1628 O O . LEU A 1 215 ? -1.615 -12.774 4.035 1.00 96.69 215 LEU A O 1
ATOM 1632 N N . ASN A 1 216 ? -1.136 -13.722 6.001 1.00 97.19 216 ASN A N 1
ATOM 1633 C CA . ASN A 1 216 ? -1.715 -15.009 5.630 1.00 97.19 216 ASN A CA 1
ATOM 1634 C C . ASN A 1 216 ? -3.249 -14.998 5.743 1.00 97.19 216 ASN A C 1
ATOM 1636 O O . ASN A 1 216 ? -3.846 -14.123 6.370 1.00 97.19 216 ASN A O 1
ATOM 1640 N N . GLU A 1 217 ? -3.895 -16.026 5.192 1.00 97.00 217 GLU A N 1
ATOM 1641 C CA . GLU A 1 217 ? -5.358 -16.156 5.170 1.00 97.00 217 GLU A CA 1
ATOM 1642 C C . GLU A 1 217 ? -6.004 -16.017 6.563 1.00 97.00 217 GLU A C 1
ATOM 1644 O O . GLU A 1 217 ? -7.012 -15.327 6.718 1.00 97.00 217 GLU A O 1
ATOM 1649 N N . GLY A 1 218 ? -5.397 -16.601 7.602 1.00 97.62 218 GLY A N 1
ATOM 1650 C CA . GLY A 1 218 ? -5.894 -16.502 8.978 1.00 97.62 218 GLY A CA 1
ATOM 1651 C C . GLY A 1 218 ? -5.781 -15.091 9.564 1.00 97.62 218 GLY A C 1
ATOM 1652 O O . GLY A 1 218 ? -6.690 -14.624 10.257 1.00 97.62 218 GLY A O 1
ATOM 1653 N N . GLN A 1 219 ? -4.694 -14.381 9.259 1.00 97.50 219 GLN A N 1
ATOM 1654 C CA . GLN A 1 219 ? -4.512 -12.979 9.644 1.00 97.50 219 GLN A CA 1
ATOM 1655 C C . GLN A 1 219 ? -5.497 -12.068 8.906 1.00 97.50 219 GLN A C 1
ATOM 1657 O O . GLN A 1 219 ? -6.111 -11.213 9.542 1.00 97.50 219 GLN A O 1
ATOM 1662 N N . ILE A 1 220 ? -5.716 -12.293 7.605 1.00 97.88 220 ILE A N 1
ATOM 1663 C CA . ILE A 1 220 ? -6.713 -11.563 6.809 1.00 97.88 220 ILE A CA 1
ATOM 1664 C C . ILE A 1 220 ? -8.116 -11.789 7.386 1.00 97.88 220 ILE A C 1
ATOM 1666 O O . ILE A 1 220 ? -8.848 -10.830 7.621 1.00 97.88 220 ILE A O 1
ATOM 1670 N N . ALA A 1 221 ? -8.487 -13.036 7.696 1.00 97.69 221 ALA A N 1
ATOM 1671 C CA . ALA A 1 221 ? -9.779 -13.345 8.309 1.00 97.69 221 ALA A CA 1
ATOM 1672 C C . ALA A 1 221 ? -9.960 -12.651 9.671 1.00 97.69 221 ALA A C 1
ATOM 1674 O O . ALA A 1 221 ? -11.031 -12.110 9.953 1.00 97.69 221 ALA A O 1
ATOM 1675 N N . THR A 1 222 ? -8.903 -12.611 10.489 1.00 98.00 222 THR A N 1
ATOM 1676 C CA . THR A 1 222 ? -8.904 -11.912 11.783 1.00 98.00 222 THR A CA 1
ATOM 1677 C C . THR A 1 222 ? -9.068 -10.402 11.601 1.00 98.00 222 THR A C 1
ATOM 1679 O O . THR A 1 222 ? -9.891 -9.794 12.281 1.00 98.00 222 THR A O 1
ATOM 1682 N N . LEU A 1 223 ? -8.348 -9.797 10.650 1.00 97.44 223 LEU A N 1
ATOM 1683 C CA . LEU A 1 223 ? -8.481 -8.378 10.315 1.00 97.44 223 LEU A CA 1
ATOM 1684 C C . LEU A 1 223 ? -9.917 -8.044 9.885 1.00 97.44 223 LEU A C 1
ATOM 1686 O O . LEU A 1 223 ? -10.507 -7.091 10.388 1.00 97.44 223 LEU A O 1
ATOM 1690 N N . MET A 1 224 ? -10.518 -8.869 9.024 1.00 97.69 224 MET A N 1
ATOM 1691 C CA . MET A 1 224 ? -11.905 -8.686 8.586 1.00 97.69 224 MET A CA 1
ATOM 1692 C C . MET A 1 224 ? -12.907 -8.808 9.740 1.00 97.69 224 MET A C 1
ATOM 1694 O O . MET A 1 224 ? -13.893 -8.071 9.773 1.00 97.69 224 MET A O 1
ATOM 1698 N N . ALA A 1 225 ? -12.675 -9.717 10.691 1.00 97.31 225 ALA A N 1
ATOM 1699 C CA . ALA A 1 225 ? -13.507 -9.843 11.885 1.00 97.31 225 ALA A CA 1
ATOM 1700 C C . ALA A 1 225 ? -13.393 -8.608 12.795 1.00 97.31 225 ALA A C 1
ATOM 1702 O O . ALA A 1 225 ? -14.413 -8.097 13.252 1.00 97.31 225 ALA A O 1
ATOM 1703 N N . LEU A 1 226 ? -12.180 -8.082 13.001 1.00 97.31 226 LEU A N 1
ATOM 1704 C CA . LEU A 1 226 ? -11.959 -6.850 13.766 1.00 97.31 226 LEU A CA 1
ATOM 1705 C C . LEU A 1 226 ? -12.671 -5.653 13.131 1.00 97.31 226 LEU A C 1
ATOM 1707 O O . LEU A 1 226 ? -13.364 -4.923 13.831 1.00 97.31 226 LEU A O 1
ATOM 1711 N N . ILE A 1 227 ? -12.561 -5.480 11.809 1.00 96.25 227 ILE A N 1
ATOM 1712 C CA . ILE A 1 227 ? -13.255 -4.404 11.084 1.00 96.25 227 ILE A CA 1
ATOM 1713 C C . ILE A 1 227 ? -14.772 -4.503 11.289 1.00 96.25 227 ILE A C 1
ATOM 1715 O O . ILE A 1 227 ? -15.411 -3.495 11.578 1.00 96.25 227 ILE A O 1
ATOM 1719 N N . LYS A 1 228 ? -15.354 -5.708 11.201 1.00 96.44 228 LYS A N 1
ATOM 1720 C CA . LYS A 1 228 ? -16.789 -5.918 11.462 1.00 96.44 228 LYS A CA 1
ATOM 1721 C C . LYS A 1 228 ? -17.176 -5.546 12.892 1.00 96.44 228 LYS A C 1
ATOM 1723 O O . LYS A 1 228 ? -18.136 -4.807 13.066 1.00 96.44 228 LYS A O 1
ATOM 1728 N N . HIS A 1 229 ? -16.400 -5.974 13.886 1.00 96.69 229 HIS A N 1
ATOM 1729 C CA . HIS A 1 229 ? -16.643 -5.604 15.282 1.00 96.69 229 HIS A CA 1
ATOM 1730 C C . HIS A 1 229 ? -16.569 -4.090 15.515 1.00 96.69 229 HIS A C 1
ATOM 1732 O O . HIS A 1 229 ? -17.398 -3.547 16.235 1.00 96.69 229 HIS A O 1
ATOM 1738 N N . ILE A 1 230 ? -15.627 -3.393 14.872 1.00 96.75 230 ILE A N 1
ATOM 1739 C CA . ILE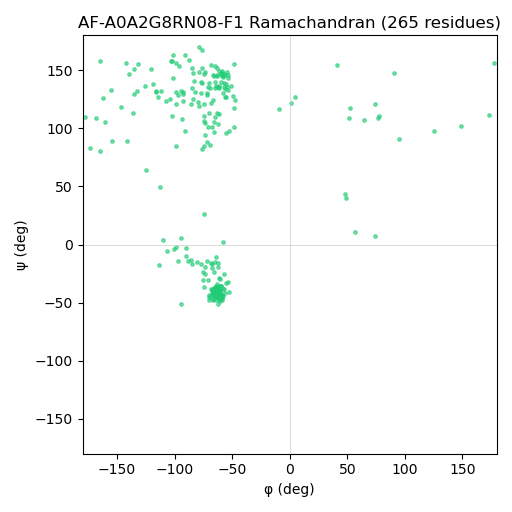 A 1 230 ? -15.521 -1.927 14.951 1.00 96.75 230 ILE A CA 1
ATOM 1740 C C . ILE A 1 230 ? -16.734 -1.250 14.303 1.00 96.75 230 ILE A C 1
ATOM 1742 O O . ILE A 1 230 ? -17.192 -0.225 14.792 1.00 96.75 230 ILE A O 1
ATOM 1746 N N . ILE A 1 231 ? -17.258 -1.801 13.203 1.00 96.44 231 ILE A N 1
ATOM 1747 C CA . ILE A 1 231 ? -18.474 -1.285 12.558 1.00 96.44 231 ILE A CA 1
ATOM 1748 C C . ILE A 1 231 ? -19.700 -1.495 13.459 1.00 96.44 231 ILE A C 1
ATOM 1750 O O . ILE A 1 231 ? -20.554 -0.614 13.530 1.00 96.44 231 ILE A O 1
ATOM 1754 N N . GLU A 1 232 ? -19.788 -2.643 14.135 1.00 97.19 232 GLU A N 1
ATOM 1755 C CA . GLU A 1 232 ? -20.878 -2.972 15.062 1.00 97.19 232 GLU A CA 1
ATOM 1756 C C . GLU A 1 232 ? -20.851 -2.102 16.327 1.00 97.19 232 GLU A C 1
ATOM 1758 O O . GLU A 1 232 ? -21.894 -1.598 16.740 1.00 97.19 232 GLU A O 1
ATOM 1763 N N . ASP A 1 233 ? -19.672 -1.894 16.922 1.00 95.88 233 ASP A N 1
ATOM 1764 C CA . ASP A 1 233 ? -19.483 -1.040 18.095 1.00 95.88 233 ASP A CA 1
ATOM 1765 C C . ASP A 1 233 ? -18.168 -0.236 18.014 1.00 95.88 233 ASP A C 1
ATOM 1767 O O . ASP A 1 233 ? -17.123 -0.653 18.532 1.00 95.88 233 ASP A O 1
ATOM 1771 N N . PRO A 1 234 ? -18.211 0.971 17.415 1.00 94.06 234 PRO A N 1
ATOM 1772 C CA . PRO A 1 234 ? -17.034 1.823 17.268 1.00 94.06 234 PRO A CA 1
ATOM 1773 C C . PRO A 1 234 ? -16.423 2.279 18.598 1.00 94.06 234 PRO A C 1
ATOM 1775 O O . PRO A 1 234 ? -15.269 2.705 18.625 1.00 94.06 234 PRO A O 1
ATOM 1778 N N . SER A 1 235 ? -17.177 2.223 19.704 1.00 93.69 235 SER A N 1
ATOM 1779 C CA . SER A 1 235 ? -16.716 2.706 21.010 1.00 93.69 235 SER A CA 1
ATOM 1780 C C . SER A 1 235 ? -15.675 1.788 21.658 1.00 93.69 235 SER A C 1
ATOM 1782 O O . SER A 1 235 ? -14.907 2.238 22.511 1.00 93.69 235 SER A O 1
ATOM 1784 N N . GLN A 1 236 ? -15.594 0.529 21.214 1.00 91.81 236 GLN A N 1
ATOM 1785 C CA . GLN A 1 236 ? -14.639 -0.450 21.740 1.00 91.81 236 GLN A CA 1
ATOM 1786 C C . GLN A 1 236 ? -13.204 -0.200 21.275 1.00 91.81 236 GLN A C 1
ATOM 1788 O O . GLN A 1 236 ? -12.257 -0.581 21.967 1.00 91.81 236 GLN A O 1
ATOM 1793 N N . LEU A 1 237 ? -13.012 0.455 20.124 1.00 93.69 237 LEU A N 1
ATOM 1794 C CA . LEU A 1 237 ? -11.680 0.791 19.635 1.00 93.69 237 LEU A CA 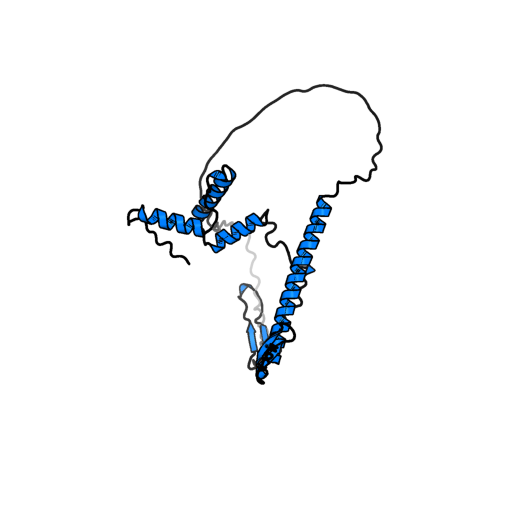1
ATOM 1795 C C . LEU A 1 237 ? -11.256 2.174 20.142 1.00 93.69 237 LEU A C 1
ATOM 1797 O O . LEU A 1 237 ? -11.577 3.206 19.559 1.00 93.69 237 LEU A O 1
ATOM 1801 N N . SER A 1 238 ? -10.470 2.195 21.218 1.00 95.19 238 SER A N 1
ATOM 1802 C CA . SER A 1 238 ? -9.938 3.440 21.785 1.00 95.19 238 SER A CA 1
ATOM 1803 C C . SER A 1 238 ? -8.636 3.925 21.132 1.00 95.19 238 SER A C 1
ATOM 1805 O O . SER A 1 238 ? -8.207 5.049 21.394 1.00 95.19 238 SER A O 1
ATOM 1807 N N . LEU A 1 239 ? -7.972 3.080 20.336 1.00 94.12 239 LEU A N 1
ATOM 1808 C CA . LEU A 1 239 ? -6.674 3.357 19.711 1.00 94.12 239 LEU A CA 1
ATOM 1809 C C . LEU A 1 239 ? -6.877 4.225 18.465 1.00 94.12 239 LEU A C 1
ATOM 1811 O O . LEU A 1 239 ? -7.607 3.831 17.558 1.00 94.12 239 LEU A O 1
ATOM 1815 N N . LYS A 1 240 ? -6.236 5.397 18.410 1.00 94.38 240 LYS A N 1
ATOM 1816 C CA . LYS A 1 240 ? -6.424 6.372 17.317 1.00 94.38 240 LYS A CA 1
ATOM 1817 C C . LYS A 1 240 ? -5.180 6.563 16.462 1.00 94.38 240 LYS A C 1
ATOM 1819 O O . LYS A 1 240 ? -5.270 7.100 15.361 1.00 94.38 240 LYS A O 1
ATOM 1824 N N . SER A 1 241 ? -4.025 6.155 16.974 1.00 96.06 241 SER A N 1
ATOM 1825 C CA . SER A 1 241 ? -2.736 6.355 16.329 1.00 96.06 241 SER A CA 1
ATOM 1826 C C . SER A 1 241 ? -1.811 5.147 16.517 1.00 96.06 241 SER A C 1
ATOM 1828 O O . SER A 1 241 ? -1.950 4.408 17.497 1.00 96.06 24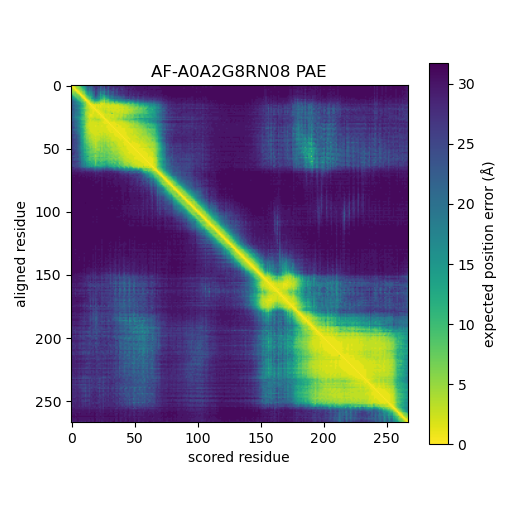1 SER A O 1
ATOM 1830 N N . PRO A 1 242 ? -0.819 4.952 15.629 1.00 93.88 242 PRO A N 1
ATOM 1831 C CA . PRO A 1 242 ? 0.225 3.947 15.829 1.00 93.88 242 PRO A CA 1
ATOM 1832 C C . PRO A 1 242 ? 0.962 4.110 17.168 1.00 93.88 242 PRO A C 1
ATOM 1834 O O . PRO A 1 242 ? 1.338 3.129 17.804 1.00 93.88 242 PRO A O 1
ATOM 1837 N N . GLN A 1 243 ? 1.127 5.349 17.640 1.00 95.94 243 GLN A N 1
ATOM 1838 C CA . GLN A 1 243 ? 1.759 5.663 18.919 1.00 95.94 243 GLN A CA 1
ATOM 1839 C C . GLN A 1 243 ? 0.948 5.127 20.103 1.00 95.94 243 GLN A C 1
ATOM 1841 O O . GLN A 1 243 ? 1.542 4.649 21.071 1.00 95.94 243 GLN A O 1
ATOM 1846 N N . ASP A 1 244 ? -0.387 5.149 20.023 1.00 95.62 244 ASP A N 1
ATOM 1847 C CA . ASP A 1 244 ? -1.251 4.565 21.056 1.00 95.62 244 ASP A CA 1
ATOM 1848 C C . ASP A 1 244 ? -1.041 3.053 21.154 1.00 95.62 244 ASP A C 1
ATOM 1850 O O . ASP A 1 244 ? -0.962 2.522 22.261 1.00 95.62 244 ASP A O 1
ATOM 1854 N N . ILE A 1 245 ? -0.888 2.373 20.010 1.00 93.75 245 ILE A N 1
ATOM 1855 C CA . ILE A 1 245 ? -0.610 0.930 19.947 1.00 93.75 245 ILE A CA 1
ATOM 1856 C C . ILE A 1 245 ? 0.733 0.631 20.621 1.00 93.75 245 ILE A C 1
ATOM 1858 O O . ILE A 1 245 ? 0.801 -0.189 21.536 1.00 93.75 245 ILE A O 1
ATOM 1862 N N . MET A 1 246 ? 1.791 1.347 20.231 1.00 93.88 246 MET A N 1
ATOM 1863 C CA . MET A 1 246 ? 3.133 1.158 20.793 1.00 93.88 246 MET A CA 1
ATOM 1864 C C . MET A 1 246 ? 3.169 1.438 22.300 1.00 93.88 246 MET A C 1
ATOM 1866 O O . MET A 1 246 ? 3.771 0.684 23.068 1.00 93.88 246 MET A O 1
ATOM 1870 N N . LYS A 1 247 ? 2.482 2.493 22.751 1.00 94.12 247 LYS A N 1
ATOM 1871 C CA . LYS A 1 247 ? 2.360 2.832 24.173 1.00 94.12 247 LYS A CA 1
ATOM 1872 C C . LYS A 1 247 ? 1.578 1.766 24.940 1.00 94.12 247 LYS A C 1
ATOM 1874 O O . LYS A 1 247 ? 2.001 1.380 26.029 1.00 94.12 247 LYS A O 1
ATOM 1879 N N . ALA A 1 248 ? 0.468 1.279 24.384 1.00 92.94 248 ALA A N 1
ATOM 1880 C CA . ALA A 1 248 ? -0.327 0.212 24.984 1.00 92.94 248 ALA A CA 1
ATOM 1881 C C . ALA A 1 248 ? 0.496 -1.076 25.130 1.00 92.94 248 ALA A C 1
ATOM 1883 O O . ALA A 1 248 ? 0.497 -1.677 26.203 1.00 92.94 248 ALA A O 1
ATOM 1884 N N . TRP A 1 249 ? 1.270 -1.451 24.107 1.00 92.62 249 TRP A N 1
ATOM 1885 C CA . TRP A 1 249 ? 2.192 -2.585 24.177 1.00 92.62 249 TRP A CA 1
ATOM 1886 C C . TRP A 1 249 ? 3.298 -2.385 25.213 1.00 92.62 249 TRP A C 1
ATOM 1888 O O . TRP A 1 249 ? 3.536 -3.284 26.015 1.00 92.62 249 TRP A O 1
ATOM 1898 N N . SER A 1 250 ? 3.923 -1.206 25.274 1.00 90.50 250 SER A N 1
ATOM 1899 C CA . SER A 1 250 ? 4.942 -0.906 26.289 1.00 90.50 250 SER 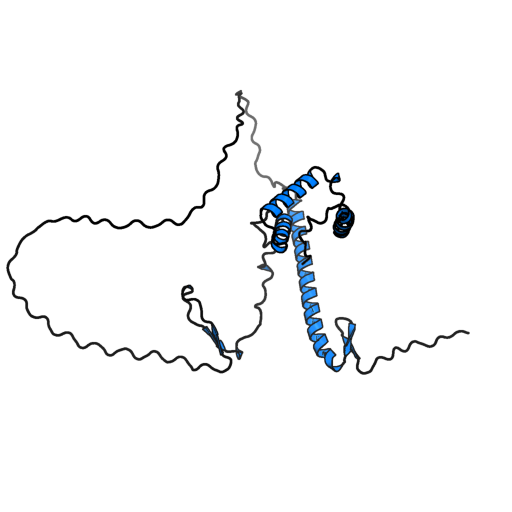A CA 1
ATOM 1900 C C . SER A 1 250 ? 4.383 -0.922 27.716 1.00 90.50 250 SER A C 1
ATOM 1902 O O . SER A 1 250 ? 5.091 -1.286 28.652 1.00 90.50 250 SER A O 1
ATOM 1904 N N . ALA A 1 251 ? 3.129 -0.517 27.916 1.00 89.94 251 ALA A N 1
ATOM 1905 C CA . ALA A 1 251 ? 2.477 -0.593 29.221 1.00 89.94 251 ALA A CA 1
ATOM 1906 C C . ALA A 1 251 ? 2.087 -2.039 29.578 1.00 89.94 251 ALA A C 1
ATOM 1908 O O . ALA A 1 251 ? 2.176 -2.438 30.740 1.00 89.94 251 ALA A O 1
ATOM 1909 N N . ALA A 1 252 ? 1.668 -2.828 28.586 1.00 89.38 252 ALA A N 1
ATOM 1910 C CA . ALA A 1 252 ? 1.275 -4.221 28.761 1.00 89.38 252 ALA A CA 1
ATOM 1911 C C . ALA A 1 252 ? 2.471 -5.165 28.954 1.00 89.38 252 ALA A C 1
ATOM 1913 O O . ALA A 1 252 ? 2.338 -6.153 29.673 1.00 89.38 252 ALA A O 1
ATOM 1914 N N . SER A 1 253 ? 3.636 -4.865 28.371 1.00 87.06 253 SER A N 1
ATOM 1915 C CA . SER A 1 253 ? 4.833 -5.714 28.458 1.00 87.06 253 SER A CA 1
ATOM 1916 C C . SER A 1 253 ? 5.273 -5.961 29.903 1.00 87.06 253 SER A C 1
ATOM 1918 O O . SER A 1 253 ? 5.599 -7.088 30.256 1.00 87.06 253 SER A O 1
ATOM 1920 N N . HIS A 1 254 ? 5.165 -4.952 30.771 1.00 80.38 254 HIS A N 1
ATOM 1921 C CA . HIS A 1 254 ? 5.464 -5.051 32.205 1.00 80.38 254 HIS A CA 1
ATOM 1922 C C . HIS A 1 254 ? 4.518 -5.994 32.970 1.00 80.38 254 HIS A C 1
ATOM 1924 O O . HIS A 1 254 ? 4.803 -6.367 34.105 1.00 80.38 254 HIS A O 1
ATOM 1930 N N . LYS A 1 255 ? 3.379 -6.359 32.369 1.00 82.31 255 LYS A N 1
ATOM 1931 C CA . LYS A 1 255 ? 2.359 -7.249 32.942 1.00 82.31 255 LYS A CA 1
ATOM 1932 C C . LYS A 1 255 ? 2.360 -8.642 32.303 1.00 82.31 255 LYS A C 1
ATOM 1934 O O . LYS A 1 255 ? 1.600 -9.501 32.742 1.00 82.31 255 LYS A O 1
ATOM 1939 N N . GLN A 1 256 ? 3.166 -8.866 31.264 1.00 69.88 256 GLN A N 1
ATOM 1940 C CA . GLN A 1 256 ? 3.281 -10.157 30.589 1.00 69.88 256 GLN A CA 1
ATOM 1941 C C . GLN A 1 256 ? 4.437 -10.958 31.215 1.00 69.88 256 GLN A C 1
ATOM 1943 O O . GLN A 1 256 ? 5.534 -10.420 31.370 1.00 69.88 256 GLN A O 1
ATOM 1948 N N . PRO A 1 257 ? 4.242 -12.239 31.576 1.00 65.44 257 PRO A N 1
ATOM 1949 C CA . PRO A 1 257 ? 5.353 -13.098 31.974 1.00 65.44 257 PRO A CA 1
ATOM 1950 C C . PRO A 1 257 ? 6.311 -13.287 30.787 1.00 65.44 257 PRO A C 1
ATOM 1952 O O . PRO A 1 257 ? 5.875 -13.361 29.638 1.00 65.44 257 PRO A O 1
ATOM 1955 N N . ALA A 1 258 ? 7.613 -13.402 31.065 1.00 59.94 258 ALA A N 1
ATOM 1956 C CA . ALA A 1 258 ? 8.724 -13.357 30.100 1.00 59.94 258 ALA A CA 1
ATOM 1957 C C . ALA A 1 258 ? 8.701 -14.395 28.946 1.00 59.94 258 ALA A C 1
ATOM 1959 O O . ALA A 1 258 ? 9.619 -14.430 28.134 1.00 59.94 258 ALA A O 1
ATOM 1960 N N . VAL A 1 259 ? 7.677 -15.247 28.853 1.00 54.78 259 VAL A N 1
ATOM 1961 C CA . VAL A 1 259 ? 7.639 -16.431 27.978 1.00 54.78 259 VAL A CA 1
ATOM 1962 C C . VAL A 1 259 ? 6.904 -16.186 26.647 1.00 54.78 259 VAL A C 1
ATOM 1964 O O . VAL A 1 259 ? 7.082 -16.953 25.708 1.00 54.78 259 VAL A O 1
ATOM 1967 N N . CYS A 1 260 ? 6.141 -15.097 26.497 1.00 49.56 260 CYS A N 1
ATOM 1968 C CA . CYS A 1 260 ? 5.400 -14.796 25.260 1.00 49.56 260 CYS A CA 1
ATOM 1969 C C . CYS A 1 260 ? 5.925 -13.553 24.526 1.00 49.56 260 CYS A C 1
ATOM 1971 O O . CYS A 1 260 ? 5.156 -12.691 24.113 1.00 49.56 260 CYS A O 1
ATOM 1973 N N . ILE A 1 261 ? 7.237 -13.462 24.311 1.00 49.78 261 ILE A N 1
ATOM 1974 C CA . ILE A 1 261 ? 7.782 -12.552 23.298 1.00 49.78 261 ILE A CA 1
ATOM 1975 C C . ILE A 1 261 ? 8.072 -13.396 22.057 1.00 49.78 261 ILE A C 1
ATOM 1977 O O . ILE A 1 261 ? 9.189 -13.855 21.840 1.00 49.78 261 ILE A O 1
ATOM 1981 N N . ARG A 1 262 ? 7.055 -13.616 21.213 1.00 46.28 262 ARG A N 1
ATOM 1982 C CA . ARG A 1 262 ? 7.360 -13.770 19.787 1.00 46.28 262 ARG A CA 1
ATOM 1983 C C . ARG A 1 262 ? 7.875 -12.407 19.367 1.00 46.28 262 ARG A C 1
ATOM 1985 O O . ARG A 1 262 ? 7.094 -11.464 19.329 1.00 46.28 262 ARG A O 1
ATOM 1992 N N . SER A 1 263 ? 9.185 -12.298 19.168 1.00 41.16 263 SER A N 1
ATOM 1993 C CA . SER A 1 263 ? 9.837 -11.097 18.663 1.00 41.16 263 SER A CA 1
ATOM 1994 C C . SER A 1 263 ? 9.082 -10.602 17.434 1.00 41.16 263 SER A C 1
ATOM 1996 O O . SER A 1 263 ? 9.227 -11.152 16.346 1.00 41.16 263 SER A O 1
ATOM 1998 N N . ILE A 1 264 ? 8.251 -9.577 17.614 1.00 49.94 264 ILE A N 1
ATOM 1999 C CA . ILE A 1 264 ? 7.762 -8.754 16.516 1.00 49.94 264 ILE A CA 1
ATOM 2000 C C . ILE A 1 264 ? 8.955 -7.865 16.183 1.00 49.94 264 ILE A C 1
ATOM 2002 O O . ILE A 1 264 ? 9.114 -6.770 16.719 1.00 49.94 264 ILE A O 1
ATOM 2006 N N . ALA A 1 265 ? 9.878 -8.420 15.399 1.00 36.81 265 ALA A N 1
ATOM 2007 C CA . ALA A 1 265 ? 10.897 -7.632 14.743 1.00 36.81 265 ALA A CA 1
ATOM 2008 C C . ALA A 1 265 ? 10.158 -6.727 13.757 1.00 36.81 265 ALA A C 1
ATOM 2010 O O . ALA A 1 265 ? 9.545 -7.201 12.803 1.00 36.81 265 ALA A O 1
ATOM 2011 N N . VAL A 1 266 ? 10.147 -5.437 14.073 1.00 38.56 266 VAL A N 1
ATOM 2012 C CA . VAL A 1 266 ? 9.708 -4.372 13.178 1.00 38.56 266 VAL A CA 1
ATOM 2013 C C . VAL A 1 266 ? 10.645 -4.405 11.968 1.00 38.56 266 VAL A C 1
ATOM 2015 O O . VAL A 1 266 ? 11.845 -4.172 12.127 1.00 38.56 266 VAL A O 1
ATOM 2018 N N . LEU A 1 267 ? 10.100 -4.771 10.806 1.00 35.56 267 LEU A N 1
ATOM 2019 C CA . LEU A 1 267 ? 10.673 -4.485 9.489 1.00 35.56 267 LEU A CA 1
ATOM 2020 C C . LEU A 1 267 ? 10.181 -3.111 9.026 1.00 35.56 267 LEU A C 1
ATOM 2022 O O . LEU A 1 267 ? 9.006 -2.788 9.321 1.00 35.56 267 LEU A O 1
#

Foldseek 3Di:
DDDDDDPPPPDDPQWDAAPQPRDIDGPVCNVVCNVVSVVVVVVVVVVVVVVVVVVVVVVVVVVVVPDDPPPPDDDDDDDDDDDDDDDDDDDDDDDDDDDDDDDDDDDDDDDDDDDDDDDDDDDDDDDDDDDDDDDDDDDDDDDDDDPDPPDDDPQWDWDDDDVVVVDDIDIDHPVPDDPPDPPDPPVPDPPCPVPPVDVDPVSVVVVVVCVVVVPDPVRSVVVVVVVVVCVVPVPVDPDDDPVSVVVVCVVCVVVDPPPPCPPPPDD

Secondary structure (DSSP, 8-state):
---PPP------TTEEE-TTT--EEEGGGHHHHHHHHHHHHHHHHHHHHHHHHHHHHHHHHHHHHHS----------------------------------------PPPPPP-----------------PPPPPPPPPPPPPPPPPPPPPPPTT-EEEPPPGGG----EEE-GGG----PPP--GGG--S-TTTTT-SSHHHHHHHHHHHHTT--HHHHHHHHHHHHHHHH-GGG----SHHHHHHHHHHHHTTS-TT--------

Sequence (267 aa):
MANQPGASTAVDPEMAQCGVCRRQVKRKGLASHERACRKRAAVENDAAKLVEATRAQAQVRREAMAQPASVTGNIAPRPLGAPRLLSRGSGFGSASIHRAASASQRIPERPPAAATGRPGGNPIVPDAPLSPPPPSPPSPPPPPPPPSPPPYQVDDFKTEYHPKANREPVIQHFEEFTREAPPIDFSKLNYEPWLPAFRTRLDFELAEFTLGADLNEGQIATLMALIKHIIEDPSQLSLKSPQDIMKAWSAASHKQPAVCIRSIAVL

pLDDT: mean 72.49, std 22.28, range [30.66, 98.0]

Solvent-accessible surface area (backbone atoms only — not comparable to full-atom values): 18602 Å² total; per-residue (Å²): 137,90,80,81,85,77,86,76,78,79,74,57,91,57,54,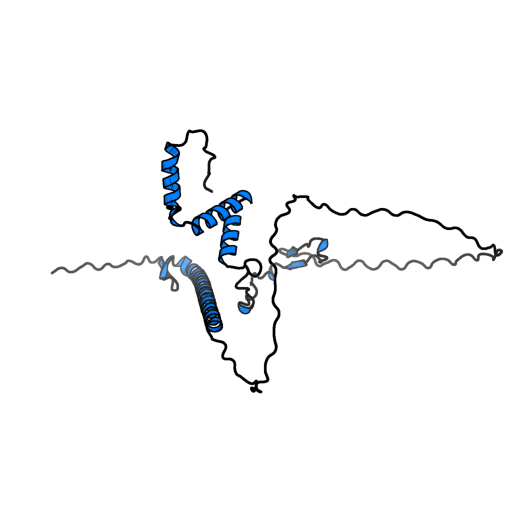38,69,36,93,84,80,67,47,79,35,48,50,93,49,37,72,62,48,46,55,54,46,50,53,51,52,48,52,52,50,52,50,51,51,51,54,50,51,52,52,53,51,53,48,54,54,50,52,64,71,66,55,74,84,77,78,78,81,89,79,85,90,81,83,92,80,87,88,84,83,90,83,86,87,83,83,87,82,89,81,82,87,90,87,81,84,88,80,90,86,78,85,89,84,83,85,83,93,80,90,81,88,84,90,83,88,84,80,94,77,84,91,75,88,82,74,82,80,79,84,80,77,81,77,78,79,81,78,79,78,76,81,76,76,79,80,85,58,92,67,50,48,74,49,77,58,63,80,91,69,76,52,80,67,44,76,44,54,50,92,72,66,66,88,70,71,73,85,78,60,70,89,73,58,71,89,57,76,57,56,82,87,35,93,42,73,64,58,42,53,51,50,51,48,40,59,77,66,70,53,48,73,69,55,49,52,49,51,54,50,51,54,50,49,40,72,76,42,56,82,79,63,79,71,85,48,74,66,49,52,55,50,51,50,62,62,46,53,81,74,51,71,92,83,77,70,76,80,78,72,84,127

Organism: NCBI:txid1077348